Protein AF-A0A1Z5HAJ0-F1 (afdb_monomer_lite)

Secondary structure (DSSP, 8-state):
------TTTHHHHTTS----TT-----GGGHHHHHHHHHHHHHHHHTTSS-HHHHHHHHHHHHHHTTSS-HHHHHHTS-HHHHHHHHHHHHHHHHHHHTTHHHHHHHHHHHHHTT-HHHHHHHHHHHHHHHHTTS-HHHHHHHHHHHHHHHHHHTT--HHHHHHHHHHHHH---S-SSS-HHHHHHHTTTT--HHHHHHHHHHHHHHHHHHHHHHHHHHS--

Foldseek 3Di:
DDDDDDPVVVVVVVVPDPPPVDPDPPPPVCVVVLVVLVVVLVVCVVVVVDPNVVSVVVSLVSCPVSVVDDPVRSVVPDDPVLVVLLVVLVVVLVVCVVVCVLVVVLVVQCVVCVLPVLSLLLVLLVQLLVVLLVEELSNSLSNSLSSLVSNCVVSVHDSVLSNQSNNLSSVLNQLACHSYPVSVVCCVVVVDDSVVSNVVSVVVSVVSSVCSSVVSCVVDPD

Sequence (222 aa):
MCIKYNRHYFFEVSGLISRLENSSNVRHNRAPRAIAIMVLMVMLIITGTMNILSAAVLAAGAMLLSGCLNMEDARASIDDKVLLVIACAYGLGTAVQKVGLADMIAGQALLIANGNPLVMLALVYIATALLTETITNNAAAIVMFPIAMSGAQSLDVSIAPFAVAVMISASASFVTPIGYQTNLMVFGPGGYRFTDYIKLGLPLSLIVACITLWLIPQIWAF

Radius of gyration: 23.62 Å; chains: 1; bounding box: 73×36×59 Å

Structure (mmCIF, N/CA/C/O backbone):
data_AF-A0A1Z5HAJ0-F1
#
_entry.id   AF-A0A1Z5HAJ0-F1
#
loop_
_atom_site.group_PDB
_atom_site.id
_atom_site.type_symbol
_atom_site.label_atom_id
_atom_site.label_alt_id
_atom_site.label_comp_id
_atom_site.label_asym_id
_atom_site.label_entity_id
_atom_site.label_seq_id
_atom_site.pdbx_PDB_ins_code
_atom_site.Cartn_x
_atom_site.Cartn_y
_atom_site.Cartn_z
_atom_site.occupancy
_atom_site.B_iso_or_equiv
_atom_site.auth_seq_id
_atom_site.auth_comp_id
_atom_site.auth_asym_id
_atom_site.auth_atom_id
_atom_site.pdbx_PDB_model_num
ATOM 1 N N . MET A 1 1 ? 50.630 -12.279 -35.421 1.00 35.56 1 MET A N 1
ATOM 2 C CA . MET A 1 1 ? 51.402 -11.142 -34.877 1.00 35.56 1 MET A CA 1
ATOM 3 C C . MET A 1 1 ? 50.751 -10.739 -33.563 1.00 35.56 1 MET A C 1
ATOM 5 O O . MET A 1 1 ? 49.589 -10.363 -33.554 1.00 35.56 1 MET A O 1
ATOM 9 N N . CYS A 1 2 ? 51.439 -11.006 -32.456 1.00 32.44 2 CYS A N 1
ATOM 10 C CA . CYS A 1 2 ? 50.929 -10.945 -31.087 1.00 32.44 2 CYS A CA 1
ATOM 11 C C . CYS A 1 2 ? 51.076 -9.512 -30.551 1.00 32.44 2 CYS A C 1
ATOM 13 O O . CYS A 1 2 ? 52.204 -9.035 -30.456 1.00 32.44 2 CYS A O 1
ATOM 15 N N . ILE A 1 3 ? 49.980 -8.822 -30.212 1.00 37.78 3 ILE A N 1
ATOM 16 C CA . ILE A 1 3 ? 50.045 -7.521 -29.526 1.00 37.78 3 ILE A CA 1
ATOM 17 C C . ILE A 1 3 ? 49.645 -7.730 -28.064 1.00 37.78 3 ILE A C 1
ATOM 19 O O . ILE A 1 3 ? 48.474 -7.886 -27.727 1.00 37.78 3 ILE A O 1
ATOM 23 N N . LYS A 1 4 ? 50.665 -7.754 -27.199 1.00 37.56 4 LYS A N 1
ATOM 24 C CA . LYS A 1 4 ? 50.565 -7.629 -25.740 1.00 37.56 4 LYS A CA 1
ATOM 25 C C . LYS A 1 4 ? 49.872 -6.304 -25.400 1.00 37.56 4 LYS A C 1
ATOM 27 O O . LYS A 1 4 ? 50.511 -5.258 -25.472 1.00 37.56 4 LYS A O 1
ATOM 32 N N . TYR A 1 5 ? 48.602 -6.344 -24.997 1.00 38.62 5 TYR A N 1
ATOM 33 C CA . TYR A 1 5 ? 47.943 -5.193 -24.375 1.00 38.62 5 TYR A CA 1
ATOM 34 C C . TYR A 1 5 ? 48.115 -5.267 -22.852 1.00 38.62 5 TYR A C 1
ATOM 36 O O . TYR A 1 5 ? 47.849 -6.288 -22.216 1.00 38.62 5 TYR A O 1
ATOM 44 N N . ASN A 1 6 ? 48.672 -4.198 -22.295 1.00 35.78 6 ASN A N 1
ATOM 45 C CA . ASN A 1 6 ? 49.234 -4.101 -20.954 1.00 35.78 6 ASN A CA 1
ATOM 46 C C . ASN A 1 6 ? 48.140 -4.165 -19.863 1.00 35.78 6 ASN A C 1
ATOM 48 O O . ASN A 1 6 ? 47.242 -3.327 -19.826 1.00 35.78 6 ASN A O 1
ATOM 52 N N . ARG A 1 7 ? 48.224 -5.158 -18.962 1.00 43.12 7 ARG A N 1
ATOM 53 C CA . ARG A 1 7 ? 47.195 -5.514 -17.959 1.00 43.12 7 ARG A CA 1
ATOM 54 C C . ARG A 1 7 ? 46.976 -4.455 -16.862 1.00 43.12 7 ARG A C 1
ATOM 56 O O . ARG A 1 7 ? 45.982 -4.530 -16.151 1.00 43.12 7 ARG A O 1
ATOM 63 N N . HIS A 1 8 ? 47.845 -3.451 -16.754 1.00 40.91 8 HIS A N 1
ATOM 64 C CA . HIS A 1 8 ? 47.727 -2.406 -15.730 1.00 40.91 8 HIS A CA 1
ATOM 65 C C . HIS A 1 8 ? 46.774 -1.252 -16.093 1.00 40.91 8 HIS A C 1
ATOM 67 O O . HIS A 1 8 ? 46.188 -0.671 -15.188 1.00 40.91 8 HIS A O 1
ATOM 73 N N . TYR A 1 9 ? 46.511 -0.980 -17.379 1.00 42.25 9 TYR A N 1
ATOM 74 C CA . TYR A 1 9 ? 45.585 0.096 -17.785 1.00 42.25 9 TYR A CA 1
ATOM 75 C C . TYR A 1 9 ? 44.098 -0.295 -17.724 1.00 42.25 9 TYR A C 1
ATOM 77 O O . TYR A 1 9 ? 43.226 0.569 -17.752 1.00 42.25 9 TYR A O 1
ATOM 85 N N . PHE A 1 10 ? 43.780 -1.590 -17.629 1.00 38.34 10 PHE A N 1
ATOM 86 C CA . PHE A 1 10 ? 42.391 -2.063 -17.565 1.00 38.34 10 PHE A CA 1
ATOM 87 C C . PHE A 1 10 ? 41.734 -1.810 -16.195 1.00 38.34 10 PHE A C 1
ATOM 89 O O . PHE A 1 10 ? 40.510 -1.764 -16.103 1.00 38.34 10 PHE A O 1
ATOM 96 N N . PHE A 1 11 ? 42.524 -1.622 -15.131 1.00 40.47 11 PHE A N 1
ATOM 97 C CA . PHE A 1 11 ? 41.988 -1.459 -13.776 1.00 40.47 11 PHE A CA 1
ATOM 98 C C . PHE A 1 11 ? 41.496 -0.033 -13.473 1.00 40.47 11 PHE A C 1
ATOM 100 O O . PHE A 1 11 ? 40.516 0.112 -12.750 1.00 40.47 11 PHE A O 1
ATOM 107 N N . GLU A 1 12 ? 42.090 1.013 -14.060 1.00 41.03 12 GLU A N 1
ATOM 108 C CA . GLU A 1 12 ? 41.663 2.405 -13.810 1.00 41.03 12 GLU A CA 1
ATOM 109 C C . GLU A 1 12 ? 40.393 2.800 -14.576 1.00 41.03 12 GLU A C 1
ATOM 111 O O . GLU A 1 12 ? 39.558 3.533 -14.054 1.00 41.03 12 GLU A O 1
ATOM 116 N N . VAL A 1 13 ? 40.181 2.269 -15.785 1.00 44.06 13 VAL A N 1
ATOM 117 C CA . VAL A 1 13 ? 38.989 2.610 -16.591 1.00 44.06 13 VAL A CA 1
ATOM 118 C C . VAL A 1 13 ? 37.740 1.851 -16.116 1.00 44.06 13 VAL A C 1
ATOM 120 O O . VAL A 1 13 ? 36.612 2.274 -16.362 1.00 44.06 13 VAL A O 1
ATOM 123 N N . SER A 1 14 ? 37.915 0.755 -15.368 1.00 40.75 14 SER A N 1
ATOM 124 C CA . SER A 1 14 ? 36.801 -0.054 -14.862 1.00 40.75 14 SER A CA 1
ATOM 125 C C . SER A 1 14 ? 36.078 0.560 -13.650 1.00 40.75 14 SER A C 1
ATOM 127 O O . SER A 1 14 ? 35.025 0.050 -13.277 1.00 40.75 14 SER A O 1
ATOM 129 N N . GLY A 1 15 ? 36.599 1.640 -13.052 1.00 35.59 15 GLY A N 1
ATOM 130 C CA . GLY A 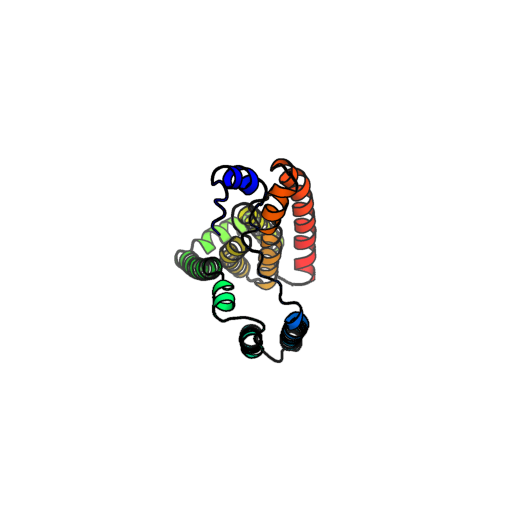1 15 ? 35.959 2.351 -11.934 1.00 35.59 15 GLY A CA 1
ATOM 131 C C . GLY A 1 15 ? 34.882 3.366 -12.344 1.00 35.59 15 GLY A C 1
ATOM 132 O O . GLY A 1 15 ? 34.133 3.833 -11.492 1.00 35.59 15 GLY A O 1
ATOM 133 N N . LEU A 1 16 ? 34.787 3.700 -13.637 1.00 38.75 16 LEU A N 1
ATOM 134 C CA . LEU A 1 16 ? 33.903 4.756 -14.163 1.00 38.75 16 LEU A CA 1
ATOM 135 C C . LEU A 1 16 ? 32.718 4.222 -14.979 1.00 38.75 16 LEU A C 1
ATOM 137 O O . LEU A 1 16 ? 31.848 4.982 -15.395 1.00 38.75 16 LEU A O 1
ATOM 141 N N . ILE A 1 17 ? 32.666 2.908 -15.185 1.00 41.28 17 ILE A N 1
ATOM 142 C CA . ILE A 1 17 ? 31.541 2.225 -15.811 1.00 41.28 17 ILE A CA 1
ATOM 143 C C . ILE A 1 17 ? 30.861 1.454 -14.692 1.00 41.28 17 ILE A C 1
ATOM 145 O O . ILE A 1 17 ? 31.184 0.294 -14.431 1.00 41.28 17 ILE A O 1
ATOM 149 N N . SER A 1 18 ? 29.915 2.103 -14.017 1.00 38.66 18 SER A N 1
ATOM 150 C CA . SER A 1 18 ? 28.863 1.365 -13.337 1.00 38.66 18 SER A CA 1
ATOM 151 C C . SER A 1 18 ? 28.282 0.405 -14.372 1.00 38.66 18 SER A C 1
ATOM 153 O O . SER A 1 18 ? 27.625 0.809 -15.333 1.00 38.66 18 SER A O 1
ATOM 155 N N . ARG A 1 19 ? 28.584 -0.890 -14.235 1.00 38.47 19 ARG A N 1
ATOM 156 C CA . ARG A 1 19 ? 27.764 -1.903 -14.884 1.00 38.47 19 ARG A CA 1
ATOM 157 C C . ARG A 1 19 ? 26.363 -1.623 -14.365 1.00 38.47 19 ARG A C 1
ATOM 159 O O . ARG A 1 19 ? 26.094 -1.815 -13.185 1.00 38.47 19 ARG A O 1
ATOM 166 N N . LEU A 1 20 ? 25.497 -1.090 -15.219 1.00 46.47 20 LEU A N 1
ATOM 167 C CA . LEU A 1 20 ? 24.066 -1.164 -14.994 1.00 46.47 20 LEU A CA 1
ATOM 168 C C . LEU A 1 20 ? 23.772 -2.659 -14.938 1.00 46.47 20 LEU A C 1
ATOM 170 O O . LEU A 1 20 ? 23.668 -3.313 -15.974 1.00 46.47 20 LEU A O 1
ATOM 174 N N . GLU A 1 21 ? 23.720 -3.205 -13.725 1.00 42.28 21 GLU A N 1
ATOM 175 C CA . GLU A 1 21 ? 23.575 -4.632 -13.416 1.00 42.28 21 GLU A CA 1
ATOM 176 C C . GLU A 1 21 ? 22.197 -5.185 -13.829 1.00 42.28 21 GLU A C 1
ATOM 178 O O . GLU A 1 21 ? 21.758 -6.227 -13.363 1.00 42.28 21 GLU A O 1
ATOM 183 N N . ASN A 1 22 ? 21.496 -4.478 -14.722 1.00 44.44 22 ASN A N 1
ATOM 184 C CA . ASN A 1 22 ? 20.195 -4.859 -15.242 1.00 44.44 22 ASN A CA 1
ATOM 185 C C . ASN A 1 22 ? 19.849 -4.239 -16.613 1.00 44.44 22 ASN A C 1
ATOM 187 O O . ASN A 1 22 ? 18.674 -4.082 -16.944 1.00 44.44 22 ASN A O 1
ATOM 191 N N . SER A 1 23 ? 20.837 -3.873 -17.442 1.00 41.41 23 SER A N 1
ATOM 192 C CA . SER A 1 23 ? 20.551 -3.516 -18.844 1.00 41.41 23 SER A CA 1
ATOM 193 C C . SER A 1 23 ? 20.281 -4.780 -19.662 1.00 41.41 23 SER A C 1
ATOM 195 O O . SER A 1 23 ? 21.130 -5.252 -20.419 1.00 41.41 23 SER A O 1
ATOM 197 N N . SER A 1 24 ? 19.078 -5.339 -19.523 1.00 55.50 24 SER A N 1
ATOM 198 C CA . SER A 1 24 ? 18.532 -6.194 -20.573 1.00 55.50 24 SER A CA 1
ATOM 199 C C . SER A 1 24 ? 18.404 -5.344 -21.843 1.00 55.50 24 SER A C 1
ATOM 201 O O . SER A 1 24 ? 17.908 -4.217 -21.814 1.00 55.50 24 SER A O 1
ATOM 203 N N . ASN A 1 25 ? 18.905 -5.838 -22.978 1.00 53.75 25 ASN A N 1
ATOM 204 C CA . ASN A 1 25 ? 18.708 -5.155 -24.256 1.00 53.75 25 ASN A CA 1
ATOM 205 C C . ASN A 1 25 ? 17.204 -5.125 -24.553 1.00 53.75 25 ASN A C 1
ATOM 207 O O . ASN A 1 25 ? 16.639 -6.140 -24.966 1.00 53.75 25 ASN A O 1
ATOM 211 N N . VAL A 1 26 ? 16.552 -3.978 -24.339 1.00 61.56 26 VAL A N 1
ATOM 212 C CA . VAL A 1 26 ? 15.114 -3.811 -24.577 1.00 61.56 26 VAL A CA 1
ATOM 213 C C . VAL A 1 26 ? 14.823 -4.117 -26.046 1.00 61.56 26 VAL A C 1
ATOM 215 O O . VAL A 1 26 ? 15.210 -3.384 -26.962 1.00 61.56 26 VAL A O 1
ATOM 218 N N . ARG A 1 27 ? 14.143 -5.241 -26.297 1.00 66.81 27 ARG A N 1
ATOM 219 C CA . ARG A 1 27 ? 13.819 -5.716 -27.649 1.00 66.81 27 ARG A CA 1
ATOM 220 C C . ARG A 1 27 ? 12.599 -4.967 -28.176 1.00 66.81 27 ARG A C 1
ATOM 222 O O . ARG A 1 27 ? 11.491 -5.498 -28.191 1.00 66.81 27 ARG A O 1
ATOM 229 N N . HIS A 1 28 ? 12.820 -3.748 -28.664 1.00 73.19 28 HIS A N 1
ATOM 230 C CA . HIS A 1 28 ? 11.777 -2.848 -29.173 1.00 73.19 28 HIS A CA 1
ATOM 231 C C . HIS A 1 28 ? 10.878 -3.493 -30.247 1.00 73.19 28 HIS A C 1
ATOM 233 O O . HIS A 1 28 ? 9.689 -3.204 -30.317 1.00 73.19 28 HIS A O 1
ATOM 239 N N . ASN A 1 29 ? 11.399 -4.453 -31.020 1.00 77.06 29 ASN A N 1
ATOM 240 C CA . ASN A 1 29 ? 10.632 -5.165 -32.048 1.00 77.06 29 ASN A CA 1
ATOM 241 C C . ASN A 1 29 ? 9.481 -6.039 -31.485 1.00 77.06 29 ASN A C 1
ATOM 243 O O . ASN A 1 29 ? 8.536 -6.365 -32.197 1.00 77.06 29 ASN A O 1
ATOM 247 N N . ARG A 1 30 ? 9.537 -6.441 -30.204 1.00 80.38 30 ARG A N 1
ATOM 248 C CA . ARG A 1 30 ? 8.489 -7.254 -29.545 1.00 80.38 30 ARG A CA 1
ATOM 249 C C . ARG A 1 30 ? 7.551 -6.426 -28.656 1.00 80.38 30 ARG A C 1
ATOM 251 O O . ARG A 1 30 ? 6.531 -6.949 -28.209 1.00 80.38 30 ARG A O 1
ATOM 258 N N . ALA A 1 31 ? 7.850 -5.139 -28.464 1.00 84.12 31 ALA A N 1
ATOM 259 C CA . ALA A 1 31 ? 7.050 -4.212 -27.669 1.00 84.12 31 ALA A CA 1
ATOM 260 C C . ALA A 1 31 ? 5.575 -4.092 -28.114 1.00 84.12 31 ALA A C 1
ATOM 262 O O . ALA A 1 31 ? 4.711 -4.205 -27.247 1.00 84.12 31 ALA A O 1
ATOM 263 N N . PRO A 1 32 ? 5.225 -3.949 -29.414 1.00 88.31 32 PRO A N 1
ATOM 264 C CA . PRO A 1 32 ? 3.818 -3.784 -29.799 1.00 88.31 32 PRO A CA 1
ATOM 265 C C . PRO A 1 32 ? 2.975 -5.029 -29.493 1.00 88.31 32 PRO A C 1
ATOM 267 O O . PRO A 1 32 ? 1.812 -4.910 -29.119 1.00 88.31 32 PRO A O 1
ATOM 270 N N . ARG A 1 33 ? 3.568 -6.227 -29.585 1.00 91.00 33 ARG A N 1
ATOM 271 C CA . ARG A 1 33 ? 2.892 -7.486 -29.235 1.00 91.00 33 ARG A CA 1
ATOM 272 C C . ARG A 1 33 ? 2.655 -7.589 -27.731 1.00 91.00 33 ARG A C 1
ATOM 274 O O . ARG A 1 33 ? 1.554 -7.935 -27.320 1.00 91.00 33 ARG A O 1
ATOM 281 N N . ALA A 1 34 ? 3.657 -7.240 -26.923 1.00 89.62 34 ALA A N 1
ATOM 282 C CA . ALA A 1 34 ? 3.534 -7.240 -25.467 1.00 89.62 34 ALA A CA 1
ATOM 283 C C . ALA A 1 34 ? 2.463 -6.245 -24.984 1.00 89.62 34 ALA A C 1
ATOM 285 O O . ALA A 1 34 ? 1.627 -6.594 -24.154 1.00 89.62 34 ALA A O 1
ATOM 286 N N . ILE A 1 35 ? 2.435 -5.037 -25.559 1.00 92.31 35 ILE A N 1
ATOM 287 C CA . ILE A 1 35 ? 1.415 -4.024 -25.252 1.00 92.31 35 ILE A CA 1
ATOM 288 C C . ILE A 1 35 ? 0.023 -4.525 -25.647 1.00 92.31 35 ILE A C 1
ATOM 290 O O . ILE A 1 35 ? -0.899 -4.425 -24.845 1.00 92.31 35 ILE A O 1
ATOM 294 N N . ALA A 1 36 ? -0.135 -5.109 -26.839 1.00 94.44 36 ALA A N 1
ATOM 295 C CA . ALA A 1 36 ? -1.421 -5.650 -27.276 1.00 94.44 36 ALA A CA 1
ATOM 296 C C . ALA A 1 36 ? -1.947 -6.740 -26.325 1.00 94.44 36 ALA A C 1
ATOM 298 O O . ALA A 1 36 ? -3.124 -6.720 -25.969 1.00 94.44 36 ALA A O 1
ATOM 299 N N . ILE A 1 37 ? -1.079 -7.651 -25.868 1.00 94.19 37 ILE A N 1
ATOM 300 C CA . ILE A 1 37 ? -1.445 -8.692 -24.896 1.00 94.19 37 ILE A CA 1
ATOM 301 C C . ILE A 1 37 ? -1.856 -8.066 -23.555 1.00 94.19 37 ILE A C 1
ATOM 303 O O . ILE A 1 37 ? -2.872 -8.461 -22.987 1.00 94.19 37 ILE A O 1
ATOM 307 N N . MET A 1 38 ? -1.107 -7.074 -23.064 1.00 93.06 38 MET A N 1
ATOM 308 C CA . MET A 1 38 ? -1.421 -6.387 -21.807 1.00 93.06 38 MET A CA 1
ATOM 309 C C . MET A 1 38 ? -2.764 -5.646 -21.882 1.00 93.06 38 MET A C 1
ATOM 311 O O . MET A 1 38 ? -3.600 -5.806 -20.996 1.00 93.06 38 MET A O 1
ATOM 315 N N . VAL A 1 39 ? -3.009 -4.896 -22.959 1.00 95.25 39 VAL A N 1
ATOM 316 C CA . VAL A 1 39 ? -4.280 -4.188 -23.175 1.00 95.25 39 VAL A CA 1
ATOM 317 C C . VAL A 1 39 ? -5.441 -5.176 -23.262 1.00 95.25 39 VAL A C 1
ATOM 319 O O . VAL A 1 39 ? -6.471 -4.964 -22.626 1.00 95.25 39 VAL A O 1
ATOM 322 N N . LEU A 1 40 ? -5.275 -6.284 -23.990 1.00 94.44 40 LEU A N 1
ATOM 323 C CA . LEU A 1 40 ? -6.304 -7.316 -24.095 1.00 94.44 40 LEU A CA 1
ATOM 324 C C . LEU A 1 40 ? -6.626 -7.935 -22.729 1.00 94.44 40 LEU A C 1
ATOM 326 O O . LEU A 1 40 ? -7.796 -8.081 -22.387 1.00 94.44 40 LEU A O 1
ATOM 330 N N . MET A 1 41 ? -5.604 -8.250 -21.930 1.00 95.06 41 MET A N 1
ATOM 331 C CA . MET A 1 41 ? -5.778 -8.764 -20.570 1.00 95.06 41 MET A CA 1
ATOM 332 C C . MET A 1 41 ? -6.591 -7.792 -19.706 1.00 95.06 41 MET A C 1
ATOM 334 O O . MET A 1 41 ? -7.551 -8.204 -19.060 1.00 95.06 41 MET A O 1
ATOM 338 N N . VAL A 1 42 ? -6.246 -6.501 -19.727 1.00 94.56 42 VAL A N 1
ATOM 339 C CA . VAL A 1 42 ? -6.960 -5.464 -18.966 1.00 94.56 42 VAL A CA 1
ATOM 340 C C . VAL A 1 42 ? -8.416 -5.349 -19.424 1.00 94.56 42 VAL A C 1
ATOM 342 O O . VAL A 1 42 ? -9.317 -5.312 -18.589 1.00 94.56 42 VAL A O 1
ATOM 345 N N . MET A 1 43 ? -8.675 -5.376 -20.734 1.00 94.38 43 MET A N 1
ATOM 346 C CA . MET A 1 43 ? -10.037 -5.332 -21.277 1.00 94.38 43 MET A CA 1
ATOM 347 C C . MET A 1 43 ? -10.874 -6.547 -20.855 1.00 94.38 43 MET A C 1
ATOM 349 O O . MET A 1 43 ? -12.042 -6.392 -20.502 1.00 94.38 43 MET A O 1
ATOM 353 N N . LEU A 1 44 ? -10.292 -7.750 -20.839 1.00 94.00 44 LEU A N 1
ATOM 354 C CA . LEU A 1 44 ? -10.980 -8.966 -20.385 1.00 94.00 44 LEU A CA 1
ATOM 355 C C . LEU A 1 44 ? -11.357 -8.896 -18.898 1.00 94.00 44 LEU A C 1
ATOM 357 O O . LEU A 1 44 ? -12.457 -9.304 -18.525 1.00 94.00 44 LEU A O 1
ATOM 361 N N . ILE A 1 45 ? -10.476 -8.333 -18.067 1.00 94.88 45 ILE A N 1
ATOM 362 C CA . ILE A 1 45 ? -10.729 -8.145 -16.633 1.00 94.88 45 ILE A CA 1
ATOM 363 C C . ILE A 1 45 ? -11.843 -7.113 -16.414 1.00 94.88 45 ILE A C 1
ATOM 365 O O . ILE A 1 45 ? -12.784 -7.379 -15.671 1.00 94.88 45 ILE A O 1
ATOM 369 N N . ILE A 1 46 ? -11.776 -5.955 -17.082 1.00 94.38 46 ILE A N 1
ATOM 370 C CA . ILE A 1 46 ? -12.758 -4.869 -16.907 1.00 94.38 46 ILE A CA 1
ATOM 371 C C . ILE A 1 46 ? -14.148 -5.283 -17.402 1.00 94.38 46 ILE A C 1
ATOM 373 O O . ILE A 1 46 ? -15.151 -4.951 -16.779 1.00 94.38 46 ILE A O 1
ATOM 377 N N . THR A 1 47 ? -14.221 -6.032 -18.505 1.00 92.81 47 THR A N 1
ATOM 378 C CA . THR A 1 47 ? -15.494 -6.554 -19.033 1.00 92.81 47 THR A CA 1
ATOM 379 C C . THR A 1 47 ? -16.093 -7.669 -18.172 1.00 92.81 47 THR A C 1
ATOM 381 O O . THR A 1 47 ? -17.200 -8.119 -18.454 1.00 92.81 47 THR A O 1
ATOM 384 N N . GLY A 1 48 ? -15.382 -8.134 -17.138 1.00 87.50 48 GLY A N 1
ATOM 385 C CA . GLY A 1 48 ? -15.841 -9.196 -16.241 1.00 87.50 48 GLY A CA 1
ATOM 386 C C . GLY A 1 48 ? -15.965 -10.564 -16.914 1.00 87.50 48 GLY A C 1
ATOM 387 O O . GLY A 1 48 ? -16.554 -11.479 -16.346 1.00 87.50 48 GLY A O 1
ATOM 388 N N . THR A 1 49 ? -15.419 -10.721 -18.124 1.00 87.81 49 THR A N 1
ATOM 389 C CA . THR A 1 49 ? -15.503 -11.975 -18.890 1.00 87.81 49 THR A CA 1
ATOM 390 C C . THR A 1 49 ? -14.688 -13.094 -18.247 1.00 87.81 49 THR A C 1
ATOM 392 O O . THR A 1 49 ? -15.044 -14.265 -18.367 1.00 87.81 49 THR A O 1
ATOM 395 N N . MET A 1 50 ? -13.600 -12.745 -17.554 1.00 90.44 50 MET A N 1
ATOM 396 C CA . MET A 1 50 ? -12.712 -13.687 -16.878 1.00 90.44 50 MET A CA 1
ATOM 397 C C . MET A 1 50 ? -12.259 -13.138 -15.523 1.00 90.44 50 MET A C 1
ATOM 399 O O . MET A 1 50 ? -12.103 -11.931 -15.349 1.00 90.44 50 MET A O 1
ATOM 403 N N . ASN A 1 51 ? -11.983 -14.035 -14.571 1.00 92.06 51 ASN A N 1
ATOM 404 C CA . ASN A 1 51 ? -11.349 -13.663 -13.307 1.00 92.06 51 ASN A CA 1
ATOM 405 C C . ASN A 1 51 ? -9.885 -13.241 -13.542 1.00 92.06 51 ASN A C 1
ATOM 407 O O . ASN A 1 51 ? -9.227 -13.731 -14.465 1.00 92.06 51 ASN A O 1
ATOM 411 N N . ILE A 1 52 ? -9.357 -12.382 -12.667 1.00 91.75 52 ILE A N 1
ATOM 412 C CA . ILE A 1 52 ? -8.010 -11.811 -12.767 1.00 91.75 52 ILE A CA 1
ATOM 413 C C . ILE A 1 52 ? -6.925 -12.886 -12.881 1.00 91.75 52 ILE A C 1
ATOM 415 O O . ILE A 1 52 ? -6.005 -12.752 -13.683 1.00 91.75 52 ILE A O 1
ATOM 419 N N . LEU A 1 53 ? -7.080 -13.997 -12.151 1.00 92.19 53 LEU A N 1
ATOM 420 C CA . LEU A 1 53 ? -6.155 -15.128 -12.191 1.00 92.19 53 LEU A CA 1
ATOM 421 C C . LEU A 1 53 ? -6.113 -15.779 -13.581 1.00 92.19 53 LEU A C 1
ATOM 423 O O . LEU A 1 53 ? -5.039 -15.986 -14.142 1.00 92.19 53 LEU A O 1
ATOM 427 N N . SER A 1 54 ? -7.280 -16.084 -14.151 1.00 93.12 54 SER A N 1
ATOM 428 C CA . SER A 1 54 ? -7.388 -16.729 -15.463 1.00 93.12 54 SER A CA 1
ATOM 429 C C . SER A 1 54 ? -6.854 -15.824 -16.573 1.00 93.12 54 SER A C 1
ATOM 431 O O . SER A 1 54 ? -6.105 -16.287 -17.433 1.00 93.12 54 SER A O 1
ATOM 433 N N . ALA A 1 55 ? -7.185 -14.530 -16.525 1.00 93.75 55 ALA A N 1
ATOM 434 C CA . ALA A 1 55 ? -6.695 -13.541 -17.480 1.00 93.75 55 ALA A CA 1
ATOM 435 C C . ALA A 1 55 ? -5.164 -13.388 -17.413 1.00 93.75 55 ALA A C 1
ATOM 437 O O . ALA A 1 55 ? -4.503 -13.398 -18.452 1.00 93.75 55 ALA A O 1
ATOM 438 N N . ALA A 1 56 ? -4.591 -13.317 -16.206 1.00 92.25 56 ALA A N 1
ATOM 439 C CA . ALA A 1 56 ? -3.148 -13.191 -16.007 1.00 92.25 56 ALA A CA 1
ATOM 440 C C . ALA A 1 56 ? -2.372 -14.417 -16.516 1.00 92.25 56 ALA A C 1
ATOM 442 O O . ALA A 1 56 ? -1.364 -14.261 -17.206 1.00 92.25 56 ALA A O 1
ATOM 443 N N . VAL A 1 57 ? -2.850 -15.637 -16.239 1.00 92.56 57 VAL A N 1
ATOM 444 C CA . VAL A 1 57 ? -2.202 -16.875 -16.716 1.00 92.56 57 VAL A CA 1
ATOM 445 C C . VAL A 1 57 ? -2.252 -16.972 -18.242 1.00 92.56 57 VAL A C 1
ATOM 447 O O . VAL A 1 57 ? -1.249 -17.321 -18.867 1.00 92.56 57 VAL A O 1
ATOM 450 N N . LEU A 1 58 ? -3.382 -16.619 -18.863 1.00 93.81 58 LEU A N 1
ATOM 451 C CA . LEU A 1 58 ? -3.496 -16.586 -20.324 1.00 93.81 58 LEU A CA 1
ATOM 452 C C . LEU A 1 58 ? -2.570 -15.543 -20.952 1.00 93.81 58 LEU A C 1
ATOM 454 O O . LEU A 1 58 ? -1.904 -15.843 -21.941 1.00 93.81 58 LEU A O 1
ATOM 458 N N . ALA A 1 59 ? -2.486 -14.345 -20.374 1.00 93.06 59 ALA A N 1
ATOM 459 C CA . ALA A 1 59 ? -1.587 -13.299 -20.847 1.00 93.06 59 ALA A CA 1
ATOM 460 C C . ALA A 1 59 ? -0.111 -13.707 -20.714 1.00 93.06 59 ALA A C 1
ATOM 462 O O . ALA A 1 59 ? 0.664 -13.521 -21.654 1.00 93.06 59 ALA A O 1
ATOM 463 N N . ALA A 1 60 ? 0.273 -14.328 -19.594 1.00 91.56 60 ALA A N 1
ATOM 464 C CA . ALA A 1 60 ? 1.615 -14.873 -19.397 1.00 91.56 60 ALA A CA 1
ATOM 465 C C . ALA A 1 60 ? 1.935 -15.977 -20.422 1.00 91.56 60 ALA A C 1
ATOM 467 O O . ALA A 1 60 ? 2.996 -15.960 -21.048 1.00 91.56 60 ALA A O 1
ATOM 468 N N . GLY A 1 61 ? 0.990 -16.891 -20.669 1.00 92.25 61 GLY A N 1
ATOM 469 C CA . GLY A 1 61 ? 1.106 -17.907 -21.716 1.00 92.25 61 GLY A CA 1
ATOM 470 C C . GLY A 1 61 ? 1.257 -17.295 -23.111 1.00 92.25 61 GLY A C 1
ATOM 471 O O . GLY A 1 61 ? 2.151 -17.678 -23.864 1.00 92.25 61 GLY A O 1
ATOM 472 N N . ALA A 1 62 ? 0.452 -16.286 -23.445 1.00 92.81 62 ALA A N 1
ATOM 473 C CA . ALA A 1 62 ? 0.542 -15.567 -24.713 1.00 92.81 62 ALA A CA 1
ATOM 474 C C . ALA A 1 62 ? 1.886 -14.832 -24.873 1.00 92.81 62 ALA A C 1
ATOM 476 O O . ALA A 1 62 ? 2.460 -14.826 -25.964 1.00 92.81 62 ALA A O 1
ATOM 477 N N . MET A 1 63 ? 2.426 -14.252 -23.797 1.00 91.62 63 MET A N 1
ATOM 478 C CA . MET A 1 63 ? 3.746 -13.607 -23.779 1.00 91.62 63 MET A CA 1
ATOM 479 C C . MET A 1 63 ? 4.883 -14.603 -24.041 1.00 91.62 63 MET A C 1
ATOM 481 O O . MET A 1 63 ? 5.825 -14.276 -24.763 1.00 91.62 63 MET A O 1
ATOM 485 N N . LEU A 1 64 ? 4.775 -15.827 -23.520 1.00 90.94 64 LEU A N 1
ATOM 486 C CA . LEU A 1 64 ? 5.736 -16.905 -23.770 1.00 90.94 64 LEU A CA 1
ATOM 487 C C . LEU A 1 64 ? 5.619 -17.450 -25.203 1.00 90.94 64 LEU A C 1
ATOM 489 O O . LEU A 1 64 ? 6.624 -17.574 -25.901 1.00 90.94 64 LEU A O 1
ATOM 493 N N . LEU A 1 65 ? 4.397 -17.705 -25.684 1.00 90.56 65 LEU A N 1
ATOM 494 C CA . LEU A 1 65 ? 4.143 -18.229 -27.035 1.00 90.56 65 LEU A CA 1
ATOM 495 C C . LEU A 1 65 ? 4.530 -17.239 -28.141 1.00 90.56 65 LEU A C 1
ATOM 497 O O . LEU A 1 65 ? 5.071 -17.628 -29.173 1.00 90.56 65 LEU A O 1
ATOM 501 N N . SER A 1 66 ? 4.291 -15.944 -27.927 1.00 87.56 66 SER A N 1
ATOM 502 C CA . SER A 1 66 ? 4.705 -14.878 -28.853 1.00 87.56 66 SER A CA 1
ATOM 503 C C . SER A 1 66 ? 6.214 -14.599 -28.821 1.00 87.56 66 SER A C 1
ATOM 505 O O . SER A 1 66 ? 6.721 -13.800 -29.620 1.00 87.56 66 SER A O 1
ATOM 507 N N . GLY A 1 67 ? 6.937 -15.246 -27.900 1.00 83.62 67 GLY A N 1
ATOM 508 C CA . GLY A 1 67 ? 8.346 -15.020 -27.628 1.00 83.62 67 GLY A CA 1
ATOM 509 C C . GLY A 1 67 ? 8.625 -13.650 -27.013 1.00 83.62 67 GLY A C 1
ATOM 510 O O . GLY A 1 67 ? 9.773 -13.225 -26.988 1.00 83.62 67 GLY A O 1
ATOM 511 N N . CYS A 1 68 ? 7.632 -12.897 -26.548 1.00 84.44 68 CYS A N 1
ATOM 512 C CA . CYS A 1 68 ? 7.890 -11.631 -25.859 1.00 84.44 68 CYS A CA 1
ATOM 513 C C . CYS A 1 68 ? 8.715 -11.835 -24.577 1.00 84.44 68 CYS A C 1
ATOM 515 O O . CYS A 1 68 ? 9.512 -10.962 -24.244 1.00 84.44 68 CYS A O 1
ATOM 517 N N . LEU A 1 69 ? 8.580 -12.998 -23.933 1.00 84.06 69 LEU A N 1
ATOM 518 C CA . LEU A 1 69 ? 9.265 -13.369 -22.697 1.00 84.06 69 LEU A CA 1
ATOM 519 C C . LEU A 1 69 ? 9.884 -14.772 -22.822 1.00 84.06 69 LEU A C 1
ATOM 521 O O . LEU A 1 69 ? 9.295 -15.641 -23.467 1.00 84.06 69 LEU A O 1
ATOM 525 N N . ASN A 1 70 ? 11.053 -15.007 -22.218 1.00 86.19 70 ASN A N 1
ATOM 526 C CA . ASN A 1 70 ? 11.611 -16.358 -22.080 1.00 86.19 70 ASN A CA 1
ATOM 527 C C . ASN A 1 70 ? 11.136 -17.008 -20.772 1.00 86.19 70 ASN A C 1
ATOM 529 O O . ASN A 1 70 ? 10.732 -16.319 -19.839 1.00 86.19 70 ASN A O 1
ATOM 533 N N . MET A 1 71 ? 11.236 -18.336 -20.665 1.00 85.12 71 MET A N 1
ATOM 534 C CA . MET A 1 71 ? 10.848 -19.049 -19.437 1.00 85.12 71 MET A CA 1
ATOM 535 C C . MET A 1 71 ? 11.697 -18.674 -18.217 1.00 85.12 71 MET A C 1
ATOM 537 O O . MET A 1 71 ? 11.176 -18.647 -17.105 1.00 85.12 71 MET A O 1
ATOM 541 N N . GLU A 1 72 ? 12.982 -18.372 -18.414 1.00 83.44 72 GLU A N 1
ATOM 542 C CA . GLU A 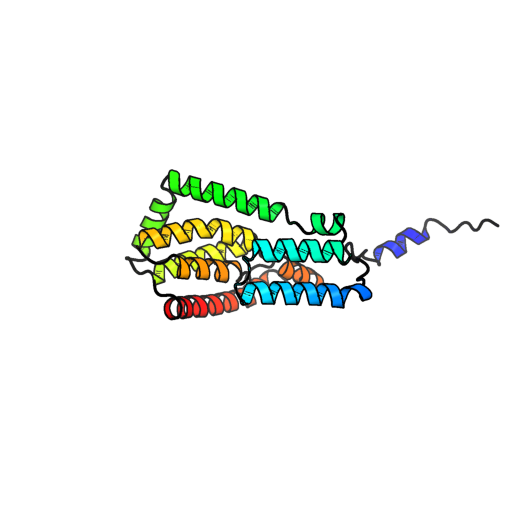1 72 ? 13.868 -17.909 -17.339 1.00 83.44 72 GLU A CA 1
ATOM 543 C C . GLU A 1 72 ? 13.438 -16.530 -16.832 1.00 83.44 72 GLU A C 1
ATOM 545 O O . GLU A 1 72 ? 13.212 -16.369 -15.636 1.00 83.44 72 GLU A O 1
ATOM 550 N N . ASP A 1 73 ? 13.205 -15.580 -17.745 1.00 82.00 73 ASP A N 1
ATOM 551 C CA . ASP A 1 73 ? 12.722 -14.233 -17.417 1.00 82.00 73 ASP A CA 1
ATOM 552 C C . ASP A 1 73 ? 11.343 -14.276 -16.735 1.00 82.00 73 ASP A C 1
ATOM 554 O O . ASP A 1 73 ? 11.087 -13.548 -15.777 1.00 82.00 73 ASP A O 1
ATOM 558 N N . ALA A 1 74 ? 10.453 -15.164 -17.190 1.00 84.12 74 ALA A N 1
ATOM 559 C CA . ALA A 1 74 ? 9.133 -15.358 -16.594 1.00 84.12 74 ALA A CA 1
ATOM 560 C C . ALA A 1 74 ? 9.212 -15.880 -15.156 1.00 84.12 74 ALA A C 1
ATOM 562 O O . ALA A 1 74 ? 8.490 -15.391 -14.292 1.00 84.12 74 ALA A O 1
ATOM 563 N N . ARG A 1 75 ? 10.102 -16.844 -14.886 1.00 84.50 75 ARG A N 1
ATOM 564 C CA . ARG A 1 75 ? 10.339 -17.342 -13.523 1.00 84.50 75 ARG A CA 1
ATOM 565 C C . ARG A 1 75 ? 11.002 -16.288 -12.645 1.00 84.50 75 ARG A C 1
ATOM 567 O O . ARG A 1 75 ? 10.581 -16.117 -11.512 1.00 84.50 75 ARG A O 1
ATOM 574 N N . ALA A 1 76 ? 11.978 -15.553 -13.176 1.00 82.19 76 ALA A N 1
ATOM 575 C CA . ALA A 1 76 ? 12.651 -14.470 -12.461 1.00 82.19 76 ALA A CA 1
ATOM 576 C C . ALA A 1 76 ? 11.723 -13.282 -12.143 1.00 82.19 76 ALA A C 1
ATOM 578 O O . ALA A 1 76 ? 12.006 -12.512 -11.232 1.00 82.19 76 ALA A O 1
ATOM 579 N N . SER A 1 77 ? 10.615 -13.137 -12.877 1.00 83.25 77 SER A N 1
ATOM 580 C CA . SER A 1 77 ? 9.598 -12.108 -12.624 1.00 83.25 77 SER A CA 1
ATOM 581 C C . SER A 1 77 ? 8.702 -12.422 -11.418 1.00 83.25 77 SER A C 1
ATOM 583 O O . SER A 1 77 ? 7.965 -11.546 -10.968 1.00 83.25 77 SER A O 1
ATOM 585 N N . ILE A 1 78 ? 8.721 -13.658 -10.909 1.00 85.69 78 ILE A N 1
ATOM 586 C CA . ILE A 1 78 ? 7.958 -14.042 -9.720 1.00 85.69 78 ILE A CA 1
ATOM 587 C C . ILE A 1 78 ? 8.731 -13.592 -8.479 1.00 85.69 78 ILE A C 1
ATOM 589 O O . ILE A 1 78 ? 9.867 -14.003 -8.256 1.00 85.69 78 ILE A O 1
ATOM 593 N N . ASP A 1 79 ? 8.100 -12.760 -7.651 1.00 82.81 79 ASP A N 1
ATOM 594 C CA . ASP A 1 79 ? 8.664 -12.367 -6.362 1.00 82.81 79 ASP A CA 1
ATOM 595 C C . ASP A 1 79 ? 8.309 -13.407 -5.287 1.00 82.81 79 ASP A C 1
ATOM 597 O O . ASP A 1 79 ? 7.264 -13.343 -4.628 1.00 82.81 79 ASP A O 1
ATOM 601 N N . ASP A 1 80 ? 9.205 -14.378 -5.109 1.00 84.44 80 ASP A N 1
ATOM 602 C CA . ASP A 1 80 ? 9.068 -15.442 -4.109 1.00 84.44 80 ASP A CA 1
ATOM 603 C C . ASP A 1 80 ? 8.926 -14.895 -2.680 1.00 84.44 80 ASP A C 1
ATOM 605 O O . ASP A 1 80 ? 8.262 -15.506 -1.838 1.00 84.44 80 ASP A O 1
ATOM 609 N N . LYS A 1 81 ? 9.514 -13.725 -2.388 1.00 81.62 81 LYS A N 1
ATOM 610 C CA . LYS A 1 81 ? 9.414 -13.106 -1.061 1.00 81.62 81 LYS A CA 1
ATOM 611 C C . LYS A 1 81 ? 8.006 -12.587 -0.826 1.00 81.62 81 LYS A C 1
ATOM 613 O O . LYS A 1 81 ? 7.465 -12.807 0.253 1.00 81.62 81 LYS A O 1
ATOM 618 N N . VAL A 1 82 ? 7.396 -11.938 -1.817 1.00 82.19 82 VAL A N 1
ATOM 619 C CA . VAL A 1 82 ? 6.005 -11.472 -1.711 1.00 82.19 82 VAL A CA 1
ATOM 620 C C . VAL A 1 82 ? 5.058 -12.654 -1.511 1.00 82.19 82 VAL A C 1
ATOM 622 O O . VAL A 1 82 ? 4.223 -12.605 -0.611 1.00 82.19 82 VAL A O 1
ATOM 625 N N . LEU A 1 83 ? 5.220 -13.742 -2.272 1.00 85.31 83 LEU A N 1
ATOM 626 C CA . LEU A 1 83 ? 4.403 -14.952 -2.101 1.00 85.31 83 LEU A CA 1
ATOM 627 C C . LEU A 1 83 ? 4.545 -15.558 -0.699 1.00 85.31 83 LEU A C 1
ATOM 629 O O . LEU A 1 83 ? 3.543 -15.904 -0.068 1.00 85.31 83 LEU A O 1
ATOM 633 N N . LEU A 1 84 ? 5.776 -15.644 -0.189 1.00 86.75 84 LEU A N 1
ATOM 634 C CA . LEU A 1 84 ? 6.045 -16.145 1.155 1.00 86.75 84 LEU A CA 1
ATOM 635 C C . LEU A 1 84 ? 5.409 -15.255 2.230 1.00 86.75 84 LEU A C 1
ATOM 637 O O . LEU A 1 84 ? 4.782 -15.766 3.154 1.00 86.75 84 LEU A O 1
ATOM 641 N N . VAL A 1 85 ? 5.497 -13.931 2.085 1.00 82.00 85 VAL A N 1
ATOM 642 C CA . VAL A 1 85 ? 4.853 -12.982 3.003 1.00 82.00 85 VAL A CA 1
ATOM 643 C C . VAL A 1 85 ? 3.329 -13.135 2.979 1.00 82.00 85 VAL A C 1
ATOM 645 O O . VAL A 1 85 ? 2.720 -13.141 4.048 1.00 82.00 85 VAL A O 1
ATOM 648 N N . ILE A 1 86 ? 2.715 -13.336 1.804 1.00 80.81 86 ILE A N 1
ATOM 649 C CA . ILE A 1 86 ? 1.271 -13.607 1.685 1.00 80.81 86 ILE A CA 1
ATOM 650 C C . ILE A 1 86 ? 0.886 -14.863 2.471 1.00 80.81 86 ILE A C 1
ATOM 652 O O . ILE A 1 86 ? -0.033 -14.825 3.293 1.00 80.81 86 ILE A O 1
ATOM 656 N N . ALA A 1 87 ? 1.614 -15.962 2.265 1.00 85.12 87 ALA A N 1
ATOM 657 C CA . ALA A 1 87 ? 1.361 -17.221 2.958 1.00 85.12 87 ALA A CA 1
ATOM 658 C C . ALA A 1 87 ? 1.538 -17.091 4.482 1.00 85.12 87 ALA A C 1
ATOM 660 O O . ALA A 1 87 ? 0.679 -17.533 5.250 1.00 85.12 87 ALA A O 1
ATOM 661 N N . CYS A 1 88 ? 2.619 -16.442 4.928 1.00 83.25 88 CYS A N 1
ATOM 662 C CA . CYS A 1 88 ? 2.899 -16.214 6.343 1.00 83.25 88 CYS A CA 1
ATOM 663 C C . CYS A 1 88 ? 1.825 -15.361 7.012 1.00 83.25 88 CYS A C 1
ATOM 665 O O . CYS A 1 88 ? 1.397 -15.693 8.112 1.00 83.25 88 CYS A O 1
ATOM 667 N N . ALA A 1 89 ? 1.375 -14.284 6.375 1.00 75.62 89 ALA A N 1
ATOM 668 C CA . ALA A 1 89 ? 0.397 -13.394 6.982 1.00 75.62 89 ALA A CA 1
ATOM 669 C C . ALA A 1 89 ? -1.033 -13.962 6.944 1.00 75.62 89 ALA A C 1
ATOM 671 O O . ALA A 1 89 ? -1.783 -13.732 7.890 1.00 75.62 89 ALA A O 1
ATOM 672 N N . TYR A 1 90 ? -1.386 -14.804 5.963 1.00 78.75 90 TYR A N 1
ATOM 673 C CA . TYR A 1 90 ? -2.610 -15.614 6.045 1.00 78.75 90 TYR A CA 1
ATOM 674 C C . TYR A 1 90 ? -2.554 -16.588 7.237 1.00 78.75 90 TYR A C 1
ATOM 676 O O . TYR A 1 90 ? -3.476 -16.636 8.055 1.00 78.75 90 TYR A O 1
ATOM 684 N N . GLY A 1 91 ? -1.433 -17.303 7.399 1.00 84.19 91 GLY A N 1
ATOM 685 C CA . GLY A 1 91 ? -1.201 -18.179 8.551 1.00 84.19 91 GLY A CA 1
ATOM 686 C C . GLY A 1 91 ? -1.252 -17.428 9.887 1.00 84.19 91 GLY A C 1
ATOM 687 O O . GLY A 1 91 ? -1.973 -17.833 10.797 1.00 84.19 91 GLY A O 1
ATOM 688 N N . LEU A 1 92 ? -0.559 -16.292 9.987 1.00 81.38 92 LEU A N 1
ATOM 689 C CA . LEU A 1 92 ? -0.543 -15.432 11.169 1.00 81.38 92 LEU A CA 1
ATOM 690 C C . LEU A 1 92 ? -1.941 -14.898 11.491 1.00 81.38 92 LEU A C 1
ATOM 692 O O . LEU A 1 92 ? -2.350 -14.959 12.644 1.00 81.38 92 LEU A O 1
ATOM 696 N N . GLY A 1 93 ? -2.692 -14.442 10.485 1.00 71.69 93 GLY A N 1
ATOM 697 C CA . GLY A 1 93 ? -4.068 -13.977 10.647 1.00 71.69 93 GLY A CA 1
ATOM 698 C C . GLY A 1 93 ? -4.961 -15.049 11.270 1.00 71.69 93 GLY A C 1
ATOM 699 O O . GLY A 1 93 ? -5.624 -14.790 12.272 1.00 71.69 93 GLY A O 1
ATOM 700 N N . THR A 1 94 ? -4.904 -16.284 10.757 1.00 79.06 94 THR A N 1
ATOM 701 C CA . THR A 1 94 ? -5.667 -17.400 11.345 1.00 79.06 94 THR A CA 1
ATOM 702 C C . THR A 1 94 ? -5.204 -17.766 12.758 1.00 79.06 94 THR A C 1
ATOM 704 O O . THR A 1 94 ? -6.030 -18.122 13.596 1.00 79.06 94 THR A O 1
ATOM 707 N N . ALA A 1 95 ? -3.906 -17.662 13.061 1.00 84.00 95 ALA A N 1
ATOM 708 C CA . ALA A 1 95 ? -3.381 -17.912 14.403 1.00 84.00 95 ALA A CA 1
ATOM 709 C C . ALA A 1 95 ? -3.827 -16.832 15.403 1.00 84.00 95 ALA A C 1
ATOM 711 O O . ALA A 1 95 ? -4.301 -17.160 16.488 1.00 84.00 95 ALA A O 1
ATOM 712 N N . VAL A 1 96 ? -3.739 -15.554 15.025 1.00 78.25 96 VAL A N 1
ATOM 713 C CA . VAL A 1 96 ? -4.170 -14.402 15.837 1.00 78.25 96 VAL A CA 1
ATOM 714 C C . VAL A 1 96 ? -5.670 -14.474 16.129 1.00 78.25 96 VAL A C 1
ATOM 716 O O . VAL A 1 96 ? -6.071 -14.224 17.265 1.00 78.25 96 VAL A O 1
ATOM 719 N N . GLN A 1 97 ? -6.484 -14.875 15.147 1.00 74.50 97 GLN A N 1
ATOM 720 C CA . GLN A 1 97 ? -7.911 -15.140 15.350 1.00 74.50 97 GLN A CA 1
ATOM 721 C C . GLN A 1 97 ? -8.145 -16.312 16.310 1.00 74.50 97 GLN A C 1
ATOM 723 O O . GLN A 1 97 ? -8.909 -16.182 17.257 1.00 74.50 97 GLN A O 1
ATOM 728 N N . LYS A 1 98 ? -7.448 -17.443 16.133 1.00 82.44 98 LYS A N 1
ATOM 729 C CA . LYS A 1 98 ? -7.610 -18.619 17.009 1.00 82.44 98 LYS A CA 1
ATOM 730 C C . LYS A 1 98 ? -7.224 -18.367 18.466 1.00 82.44 98 LYS A C 1
ATOM 732 O O . LYS A 1 98 ? -7.828 -18.959 19.353 1.00 82.44 98 LYS A O 1
ATOM 737 N N . VAL A 1 99 ? -6.208 -17.540 18.716 1.00 85.88 99 VAL A N 1
ATOM 738 C CA . VAL A 1 99 ? -5.758 -17.196 20.078 1.00 85.88 99 VAL A CA 1
ATOM 739 C C . VAL A 1 99 ? -6.627 -16.080 20.691 1.00 85.88 99 VAL A C 1
ATOM 741 O O . VAL A 1 99 ? -6.470 -15.760 21.864 1.00 85.88 99 VAL A O 1
ATOM 744 N N . GLY A 1 100 ? -7.556 -15.487 19.928 1.00 78.81 100 GLY A N 1
ATOM 745 C CA . GLY A 1 100 ? -8.415 -14.389 20.390 1.00 78.81 100 GLY A CA 1
ATOM 746 C C . GLY A 1 100 ? -7.679 -13.053 20.548 1.00 78.81 100 GLY A C 1
ATOM 747 O O . GLY A 1 100 ? -8.224 -12.096 21.089 1.00 78.81 100 GLY A O 1
ATOM 748 N N . LEU A 1 101 ? -6.433 -12.954 20.066 1.00 77.00 101 LEU A N 1
ATOM 749 C CA . LEU A 1 101 ? -5.650 -11.715 20.118 1.00 77.00 101 LEU A CA 1
ATOM 750 C C . LEU A 1 101 ? -6.286 -10.615 19.265 1.00 77.00 101 LEU A C 1
ATOM 752 O O . LEU A 1 101 ? -6.259 -9.448 19.655 1.00 77.00 101 LEU A O 1
ATOM 756 N N . ALA A 1 102 ? -6.870 -10.989 18.122 1.00 69.88 102 ALA A N 1
ATOM 757 C CA . ALA A 1 102 ? -7.627 -10.064 17.284 1.00 69.88 102 ALA A CA 1
ATOM 758 C C . ALA A 1 102 ? -8.778 -9.426 18.073 1.00 69.88 102 ALA A C 1
ATOM 760 O O . ALA A 1 102 ? -8.904 -8.205 18.063 1.00 69.88 102 ALA A O 1
ATOM 761 N N . ASP A 1 103 ? -9.540 -10.232 18.814 1.00 73.44 103 ASP A N 1
ATOM 762 C CA . ASP A 1 103 ? -10.680 -9.771 19.611 1.00 73.44 103 ASP A CA 1
ATOM 763 C C . ASP A 1 103 ? -10.232 -8.894 20.788 1.00 73.44 103 ASP A C 1
ATOM 765 O O . ASP A 1 103 ? -10.881 -7.902 21.110 1.00 73.44 103 ASP A O 1
ATOM 769 N N . MET A 1 104 ? -9.079 -9.191 21.401 1.00 79.06 104 MET A N 1
ATOM 770 C CA . MET A 1 104 ? -8.501 -8.347 22.454 1.00 79.06 104 MET A CA 1
ATOM 771 C C . MET A 1 104 ? -8.072 -6.968 21.934 1.00 79.06 104 MET A C 1
ATOM 773 O O . MET A 1 104 ? -8.324 -5.952 22.586 1.00 79.06 104 MET A O 1
ATOM 777 N N . ILE A 1 105 ? -7.408 -6.920 20.774 1.00 74.69 105 ILE A N 1
ATOM 778 C CA . ILE A 1 105 ? -6.976 -5.661 20.147 1.00 74.69 105 ILE A CA 1
ATOM 779 C C . ILE A 1 105 ? -8.197 -4.882 19.655 1.00 74.69 105 ILE A C 1
ATOM 781 O O . ILE A 1 105 ? -8.289 -3.680 19.900 1.00 74.69 105 ILE A O 1
ATOM 785 N N . ALA A 1 106 ? -9.149 -5.564 19.017 1.00 69.25 106 ALA A N 1
ATOM 786 C CA . ALA A 1 106 ? -10.394 -4.966 18.562 1.00 69.25 106 ALA A CA 1
ATOM 787 C C . ALA A 1 106 ? -11.217 -4.428 19.736 1.00 69.25 106 ALA A C 1
ATOM 789 O O . ALA A 1 106 ? -11.702 -3.310 19.651 1.00 69.25 106 ALA A O 1
ATOM 790 N N . GLY A 1 107 ? -11.298 -5.145 20.860 1.00 73.25 107 GLY A N 1
ATOM 791 C CA . GLY A 1 107 ? -11.969 -4.683 22.076 1.00 73.25 107 GLY A CA 1
ATOM 792 C C . GLY A 1 107 ? -11.338 -3.419 22.666 1.00 73.25 107 GLY A C 1
ATOM 793 O O . GLY A 1 107 ? -12.051 -2.478 23.003 1.00 73.25 107 GLY A O 1
ATOM 794 N N . GLN A 1 108 ? -10.004 -3.337 22.731 1.00 79.50 108 GLN A N 1
ATOM 795 C CA . GLN A 1 108 ? -9.324 -2.108 23.166 1.00 79.50 108 GLN A CA 1
ATOM 796 C C . GLN A 1 108 ? -9.533 -0.951 22.185 1.00 79.50 108 GLN A C 1
ATOM 798 O O . GLN A 1 108 ? -9.815 0.173 22.599 1.00 79.50 108 GLN A O 1
ATOM 803 N N . ALA A 1 109 ? -9.439 -1.222 20.884 1.00 73.81 109 ALA A N 1
ATOM 804 C CA . ALA A 1 109 ? -9.705 -0.227 19.856 1.00 73.81 109 ALA A CA 1
ATOM 805 C C . ALA A 1 109 ? -11.171 0.233 19.877 1.00 73.81 109 ALA A C 1
ATOM 807 O O . ALA A 1 109 ? -11.432 1.414 19.677 1.00 73.81 109 ALA A O 1
ATOM 808 N N . LEU A 1 110 ? -12.116 -0.654 20.201 1.00 75.88 110 LEU A N 1
ATOM 809 C CA . LEU A 1 110 ? -13.538 -0.356 20.348 1.00 75.88 110 LEU A CA 1
ATOM 810 C C . LEU A 1 110 ? -13.810 0.540 21.560 1.00 75.88 110 LEU A C 1
ATOM 812 O O . LEU A 1 110 ? -14.616 1.460 21.454 1.00 75.88 110 LEU A O 1
ATOM 816 N N . LEU A 1 111 ? -13.114 0.318 22.682 1.00 79.19 111 LEU A N 1
ATOM 817 C CA . LEU A 1 111 ? -13.177 1.198 23.855 1.00 79.19 111 LEU A CA 1
ATOM 818 C C . LEU A 1 111 ? -12.686 2.613 23.521 1.00 79.19 111 LEU A C 1
ATOM 820 O O . LEU A 1 111 ? -13.297 3.590 23.944 1.00 79.19 111 LEU A O 1
ATOM 824 N N . ILE A 1 112 ? -11.617 2.727 22.727 1.00 78.19 112 ILE A N 1
ATOM 825 C CA . ILE A 1 112 ? -11.091 4.016 22.250 1.00 78.19 112 ILE A CA 1
ATOM 826 C C . ILE A 1 112 ? -12.042 4.651 21.226 1.00 78.19 112 ILE A C 1
ATOM 828 O O . ILE A 1 112 ? -12.284 5.856 21.261 1.00 78.19 112 ILE A O 1
ATOM 832 N N . ALA A 1 113 ? -12.596 3.845 20.320 1.00 77.38 113 ALA A N 1
ATOM 833 C CA . ALA A 1 113 ? -13.526 4.285 19.286 1.00 77.38 113 ALA A CA 1
ATOM 834 C C . ALA A 1 113 ? -14.921 4.613 19.830 1.00 77.38 113 ALA A C 1
ATOM 836 O O . ALA A 1 113 ? -15.697 5.281 19.148 1.00 77.38 113 ALA A O 1
ATOM 837 N N . ASN A 1 114 ? -15.246 4.140 21.035 1.00 79.19 114 ASN A N 1
ATOM 838 C CA . ASN A 1 114 ? -16.557 4.249 21.664 1.00 79.19 114 ASN A CA 1
ATOM 839 C C . ASN A 1 114 ? -17.695 3.775 20.732 1.00 79.19 114 ASN A C 1
ATOM 841 O O . ASN A 1 114 ? -18.746 4.406 20.632 1.00 79.19 114 ASN A O 1
ATOM 845 N N . GLY A 1 115 ? -17.439 2.703 19.971 1.00 74.00 115 GLY A N 1
ATOM 846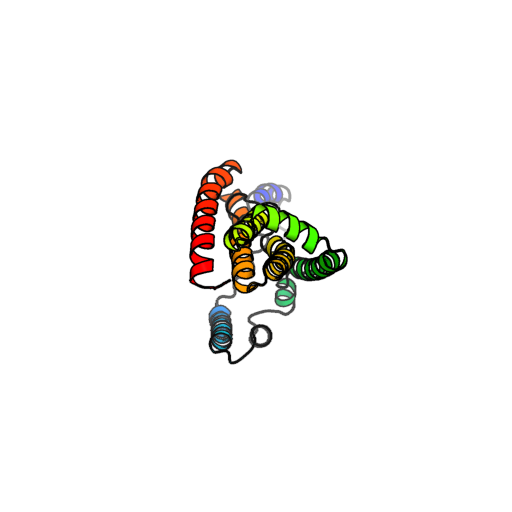 C CA . GLY A 1 115 ? -18.373 2.148 18.983 1.00 74.00 115 GLY A CA 1
ATOM 847 C C . GLY A 1 115 ? -18.492 2.919 17.661 1.00 74.00 115 GLY A C 1
ATOM 848 O O . GLY A 1 115 ? -19.310 2.544 16.830 1.00 74.00 115 GLY A O 1
ATOM 849 N N . ASN A 1 116 ? -17.704 3.976 17.428 1.00 85.19 116 ASN A N 1
ATOM 850 C CA . ASN A 1 116 ? -17.762 4.745 16.184 1.00 85.19 116 ASN A CA 1
ATOM 851 C C . ASN A 1 116 ? -16.923 4.083 15.063 1.00 85.19 116 ASN A C 1
ATOM 853 O O . ASN A 1 116 ? -15.688 4.057 15.171 1.00 85.19 116 ASN A O 1
ATOM 857 N N . PRO A 1 117 ? -17.538 3.615 13.955 1.00 85.50 117 PRO A N 1
ATOM 858 C CA . PRO A 1 117 ? -16.818 2.953 12.863 1.00 85.50 117 PRO A CA 1
ATOM 859 C C . PRO A 1 117 ? -15.747 3.829 12.208 1.00 85.50 117 PRO A C 1
ATOM 861 O O . PRO A 1 117 ? -14.709 3.325 11.781 1.00 85.50 117 PRO A O 1
ATOM 864 N N . LEU A 1 118 ? -15.949 5.151 12.191 1.00 88.19 118 LEU A N 1
ATOM 865 C CA . LEU A 1 118 ? -15.003 6.106 11.620 1.00 88.19 118 LEU A CA 1
ATOM 866 C C . LEU A 1 118 ? -13.695 6.164 12.423 1.00 88.19 118 LEU A C 1
ATOM 868 O O . LEU A 1 118 ? -12.612 6.279 11.852 1.00 88.19 118 LEU A O 1
ATOM 872 N N . VAL A 1 119 ? -13.784 6.064 13.752 1.00 88.38 119 VAL A N 1
ATOM 873 C CA . VAL A 1 119 ? -12.604 6.088 14.627 1.00 88.38 119 VAL A CA 1
ATOM 874 C C . VAL A 1 119 ? -11.826 4.783 14.496 1.00 88.38 119 VAL A C 1
ATOM 876 O O . VAL A 1 119 ? -10.601 4.810 14.397 1.00 88.38 119 VAL A O 1
ATOM 879 N N . MET A 1 120 ? -12.522 3.647 14.404 1.00 87.25 120 MET A N 1
ATOM 880 C CA . MET A 1 120 ? -11.882 2.358 14.133 1.00 87.25 120 MET A CA 1
ATOM 881 C C . MET A 1 120 ? -11.173 2.359 12.772 1.00 87.25 120 MET A C 1
ATOM 883 O O . MET A 1 120 ? -10.031 1.911 12.667 1.00 87.25 120 MET A O 1
ATOM 887 N N . LEU A 1 121 ? -11.812 2.925 11.742 1.00 90.12 121 LEU A N 1
ATOM 888 C CA . LEU A 1 121 ? -11.215 3.098 10.418 1.00 90.12 121 LEU A CA 1
ATOM 889 C C . LEU A 1 121 ? -9.935 3.944 10.489 1.00 90.12 121 LEU A C 1
ATOM 891 O O . LEU A 1 121 ? -8.916 3.565 9.913 1.00 90.12 121 LEU A O 1
ATOM 895 N N . ALA A 1 122 ? -9.964 5.053 11.233 1.00 91.12 122 ALA A N 1
ATOM 896 C CA . ALA A 1 122 ? -8.802 5.913 11.440 1.00 91.12 122 ALA A CA 1
ATOM 897 C C . ALA A 1 122 ? -7.659 5.191 12.170 1.00 91.12 122 ALA A C 1
ATOM 899 O O . ALA A 1 122 ? -6.505 5.311 11.759 1.00 91.12 122 ALA A O 1
ATOM 900 N N . LEU A 1 123 ? -7.959 4.399 13.203 1.00 89.69 123 LEU A N 1
ATOM 901 C CA . LEU A 1 123 ? -6.958 3.602 13.919 1.00 89.69 123 LEU A CA 1
ATOM 902 C C . LEU A 1 123 ? -6.293 2.570 13.002 1.00 89.69 123 LEU A C 1
ATOM 904 O O . LEU A 1 123 ? -5.065 2.484 12.969 1.00 89.69 123 LEU A O 1
ATOM 908 N N . VAL A 1 124 ? -7.085 1.831 12.220 1.00 90.44 124 VAL A N 1
ATOM 909 C CA . VAL A 1 124 ? -6.568 0.860 11.241 1.00 90.44 124 VAL A CA 1
ATOM 910 C C . VAL A 1 124 ? -5.724 1.560 10.177 1.00 90.44 124 VAL A C 1
ATOM 912 O O . VAL A 1 124 ? -4.637 1.081 9.849 1.00 90.44 124 VAL A O 1
ATOM 915 N N . TYR A 1 125 ? -6.180 2.709 9.669 1.00 93.38 125 TYR A N 1
ATOM 916 C CA . TYR A 1 125 ? -5.434 3.500 8.693 1.00 93.38 125 TYR A CA 1
ATOM 917 C C . TYR A 1 125 ? -4.076 3.931 9.256 1.00 93.38 125 TYR A C 1
ATOM 919 O O . TYR A 1 125 ? -3.055 3.694 8.615 1.00 93.38 125 TYR A O 1
ATOM 927 N N . ILE A 1 126 ? -4.042 4.521 10.455 1.00 91.62 126 ILE A N 1
ATOM 928 C CA . ILE A 1 126 ? -2.807 5.018 11.080 1.00 91.62 126 ILE A CA 1
ATOM 929 C C . ILE A 1 126 ? -1.853 3.864 11.395 1.00 91.62 126 ILE A C 1
ATOM 931 O O . ILE A 1 126 ? -0.668 3.957 11.085 1.00 91.62 126 ILE A O 1
ATOM 935 N N . ALA A 1 127 ? -2.352 2.762 11.960 1.00 89.88 127 ALA A N 1
ATOM 936 C CA . ALA A 1 127 ? -1.538 1.581 12.233 1.00 89.88 127 ALA A CA 1
ATOM 937 C C . ALA A 1 127 ? -0.919 1.013 10.946 1.00 89.88 127 ALA A C 1
ATOM 939 O O . ALA A 1 127 ? 0.267 0.686 10.924 1.00 89.88 127 ALA A O 1
ATOM 940 N N . THR A 1 128 ? -1.695 0.966 9.858 1.00 91.38 128 THR A N 1
ATOM 941 C CA . THR A 1 128 ? -1.204 0.517 8.548 1.00 91.38 128 THR A CA 1
ATOM 942 C C . THR A 1 128 ? -0.159 1.473 7.981 1.00 91.38 128 THR A C 1
ATOM 944 O O . THR A 1 128 ? 0.866 1.007 7.490 1.00 91.38 128 THR A O 1
ATOM 947 N N . ALA A 1 129 ? -0.365 2.787 8.103 1.00 91.69 129 ALA A N 1
ATOM 948 C CA . ALA A 1 129 ? 0.570 3.792 7.603 1.00 91.69 129 ALA A CA 1
ATOM 949 C C . ALA A 1 129 ? 1.903 3.698 8.354 1.00 91.69 129 ALA A C 1
ATOM 951 O O . ALA A 1 129 ? 2.969 3.653 7.755 1.00 91.69 129 ALA A O 1
ATOM 952 N N . LEU A 1 130 ? 1.862 3.587 9.681 1.00 89.88 130 LEU A N 1
ATOM 953 C CA . LEU A 1 130 ? 3.076 3.424 10.479 1.00 89.88 130 LEU A CA 1
ATOM 954 C C . LEU A 1 130 ? 3.812 2.130 10.132 1.00 89.88 130 LEU A C 1
ATOM 956 O O . LEU A 1 130 ? 5.034 2.136 10.000 1.00 89.88 130 LEU A O 1
ATOM 960 N N . LEU A 1 131 ? 3.078 1.030 9.950 1.00 87.56 131 LEU A N 1
ATOM 961 C CA . LEU A 1 131 ? 3.682 -0.241 9.578 1.00 87.56 131 LEU A CA 1
ATOM 962 C C . LEU A 1 131 ? 4.326 -0.149 8.189 1.00 87.56 131 LEU A C 1
ATOM 964 O O . LEU A 1 131 ? 5.489 -0.520 8.041 1.00 87.56 131 LEU A O 1
ATOM 968 N N . THR A 1 132 ? 3.630 0.414 7.198 1.00 88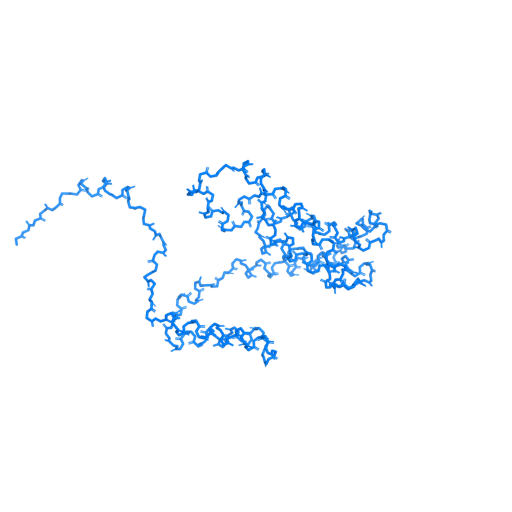.81 132 THR A N 1
ATOM 969 C CA . THR A 1 132 ? 4.133 0.520 5.820 1.00 88.81 132 THR A CA 1
ATOM 970 C C . THR A 1 132 ? 5.411 1.339 5.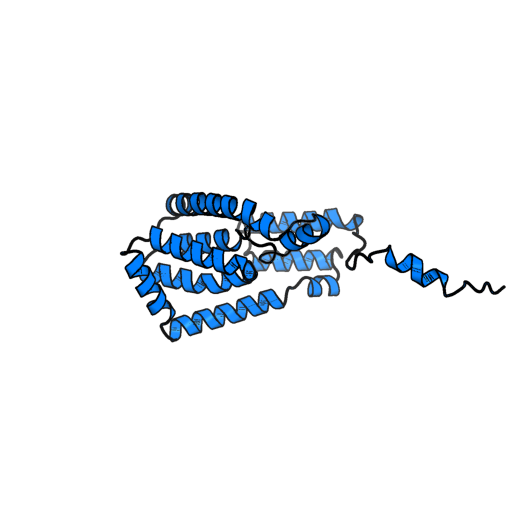704 1.00 88.81 132 THR A C 1
ATOM 972 O O . THR A 1 132 ? 6.262 1.030 4.882 1.00 88.81 132 THR A O 1
ATOM 975 N N . GLU A 1 133 ? 5.595 2.332 6.572 1.00 87.31 133 GLU A N 1
ATOM 976 C CA . GLU A 1 133 ? 6.814 3.144 6.602 1.00 87.31 133 GLU A CA 1
ATOM 977 C C . GLU A 1 133 ? 8.024 2.408 7.206 1.00 87.31 133 GLU A C 1
ATOM 979 O O . GLU A 1 133 ? 9.160 2.862 7.047 1.00 87.31 133 GLU A O 1
ATOM 984 N N . THR A 1 134 ? 7.806 1.287 7.905 1.00 82.19 134 THR A N 1
ATOM 985 C CA . THR A 1 134 ? 8.868 0.483 8.546 1.00 82.19 134 THR A CA 1
ATOM 986 C C . THR A 1 134 ? 9.255 -0.769 7.763 1.00 82.19 134 THR A C 1
ATOM 988 O O . THR A 1 134 ? 10.397 -1.220 7.858 1.00 82.19 134 THR A O 1
ATOM 991 N N . ILE A 1 135 ? 8.315 -1.339 7.007 1.00 84.25 135 ILE A N 1
ATOM 992 C CA . ILE A 1 135 ? 8.510 -2.555 6.206 1.00 84.25 135 ILE A CA 1
ATOM 993 C C . ILE A 1 135 ? 8.193 -2.269 4.734 1.00 84.25 135 ILE A C 1
ATOM 995 O O . ILE A 1 135 ? 8.387 -1.153 4.281 1.00 84.25 135 ILE A O 1
ATOM 999 N N . THR A 1 136 ? 7.765 -3.261 3.950 1.00 84.25 136 THR A N 1
ATOM 1000 C CA . THR A 1 136 ? 7.317 -3.042 2.568 1.00 84.25 136 THR A CA 1
ATOM 1001 C C . THR A 1 136 ? 5.802 -2.873 2.501 1.00 84.25 136 THR A C 1
ATOM 1003 O O . THR A 1 136 ? 5.073 -3.553 3.226 1.00 84.25 136 THR A O 1
ATOM 1006 N N . ASN A 1 137 ? 5.324 -2.048 1.565 1.00 87.50 137 ASN A N 1
ATOM 1007 C CA . ASN A 1 137 ? 3.891 -1.828 1.307 1.00 87.50 137 ASN A CA 1
ATOM 1008 C C . ASN A 1 137 ? 3.077 -3.127 1.228 1.00 87.50 137 ASN A C 1
ATOM 1010 O O . ASN A 1 137 ? 2.041 -3.275 1.877 1.00 87.50 137 ASN A O 1
ATOM 1014 N N . ASN A 1 138 ? 3.596 -4.113 0.492 1.00 83.69 138 ASN A N 1
ATOM 1015 C CA . ASN A 1 138 ? 2.943 -5.410 0.353 1.00 83.69 138 ASN A CA 1
ATOM 1016 C C . ASN A 1 138 ? 2.855 -6.136 1.701 1.00 83.69 138 ASN A C 1
ATOM 1018 O O . ASN A 1 138 ? 1.788 -6.618 2.064 1.00 83.69 138 ASN A O 1
ATOM 1022 N N . ALA A 1 139 ? 3.948 -6.188 2.468 1.00 81.81 139 ALA A N 1
ATOM 1023 C CA . ALA A 1 139 ? 3.949 -6.857 3.765 1.00 81.81 139 ALA A CA 1
ATOM 1024 C C . ALA A 1 139 ? 3.002 -6.183 4.767 1.00 81.81 139 ALA A C 1
ATOM 1026 O O . ALA A 1 139 ? 2.259 -6.878 5.461 1.00 81.81 139 ALA A O 1
ATOM 1027 N N . ALA A 1 140 ? 2.970 -4.848 4.798 1.00 87.06 140 ALA A N 1
ATOM 1028 C CA . ALA A 1 140 ? 2.076 -4.098 5.673 1.00 87.06 140 ALA A CA 1
ATOM 1029 C C . ALA A 1 140 ? 0.602 -4.365 5.349 1.00 87.06 140 ALA A C 1
ATOM 1031 O O . ALA A 1 140 ? -0.172 -4.672 6.256 1.00 87.06 140 ALA A O 1
ATOM 1032 N N . ALA A 1 141 ? 0.226 -4.335 4.065 1.00 88.19 141 ALA A N 1
ATOM 1033 C CA . ALA A 1 141 ? -1.140 -4.623 3.637 1.00 88.19 141 ALA A CA 1
ATOM 1034 C C . ALA A 1 141 ? -1.602 -6.016 4.091 1.00 88.19 141 ALA A C 1
ATOM 1036 O O . ALA A 1 141 ? -2.701 -6.163 4.624 1.00 88.19 141 ALA A O 1
ATOM 1037 N N . ILE A 1 142 ? -0.756 -7.037 3.927 1.00 84.44 142 ILE A N 1
ATOM 1038 C CA . ILE A 1 142 ? -1.146 -8.416 4.234 1.00 84.44 142 ILE A CA 1
ATOM 1039 C C . ILE A 1 142 ? -1.232 -8.650 5.751 1.00 84.44 142 ILE A C 1
ATOM 1041 O O . ILE A 1 142 ? -2.123 -9.363 6.206 1.00 84.44 142 ILE A O 1
ATOM 1045 N N . VAL A 1 143 ? -0.358 -8.032 6.552 1.00 83.19 143 VAL A N 1
ATOM 1046 C CA . VAL A 1 143 ? -0.428 -8.110 8.023 1.00 83.19 143 VAL A CA 1
ATOM 1047 C C . VAL A 1 143 ? -1.662 -7.385 8.563 1.00 83.19 143 VAL A C 1
ATOM 1049 O O . VAL A 1 143 ? -2.329 -7.889 9.467 1.00 83.19 143 VAL A O 1
ATOM 1052 N N . MET A 1 144 ? -1.992 -6.220 8.004 1.00 86.88 144 MET A N 1
ATOM 1053 C CA . MET A 1 144 ? -3.094 -5.391 8.494 1.00 86.88 144 MET A CA 1
ATOM 1054 C C . MET A 1 144 ? -4.468 -5.867 8.031 1.00 86.88 144 MET A C 1
ATOM 1056 O O . MET A 1 144 ? -5.443 -5.673 8.753 1.00 86.88 144 MET A O 1
ATOM 1060 N N . PHE A 1 145 ? -4.572 -6.529 6.877 1.00 87.19 145 PHE A N 1
ATOM 1061 C CA . PHE A 1 145 ? -5.843 -7.032 6.351 1.00 87.19 145 PHE A CA 1
ATOM 1062 C C . PHE A 1 145 ? -6.644 -7.921 7.333 1.00 87.19 145 PHE A C 1
ATOM 1064 O O . PHE A 1 145 ? -7.817 -7.621 7.564 1.00 87.19 145 PHE A O 1
ATOM 1071 N N . PRO A 1 146 ? -6.079 -8.967 7.975 1.00 81.94 146 PRO A N 1
ATOM 1072 C CA . PRO A 1 146 ? -6.826 -9.780 8.940 1.00 81.94 146 PRO A CA 1
ATOM 1073 C C . PRO A 1 146 ? -7.227 -9.006 10.206 1.00 81.94 146 PRO A C 1
ATOM 1075 O O . PRO A 1 146 ? -8.283 -9.277 10.782 1.00 81.94 146 PRO A O 1
ATOM 1078 N N . ILE A 1 147 ? -6.428 -8.020 10.625 1.00 82.94 147 ILE A N 1
ATOM 1079 C CA . ILE A 1 147 ? -6.744 -7.143 11.763 1.00 82.94 147 ILE A CA 1
ATOM 1080 C C . ILE A 1 147 ? -7.931 -6.241 11.405 1.00 82.94 147 ILE A C 1
ATOM 1082 O O . ILE A 1 147 ? -8.889 -6.140 12.166 1.00 82.94 147 ILE A O 1
ATOM 1086 N N . ALA A 1 148 ? -7.900 -5.647 10.213 1.00 87.75 148 ALA A N 1
ATOM 1087 C CA . ALA A 1 148 ? -8.965 -4.813 9.674 1.00 87.75 148 ALA A CA 1
ATOM 1088 C C . ALA A 1 148 ? -10.283 -5.592 9.512 1.00 87.75 148 ALA A C 1
ATOM 1090 O O . ALA A 1 148 ? -11.343 -5.099 9.889 1.00 87.75 148 ALA A O 1
ATOM 1091 N N . MET A 1 149 ? -10.210 -6.838 9.029 1.00 85.88 149 MET A N 1
ATOM 1092 C CA . MET A 1 149 ? -11.358 -7.743 8.931 1.00 85.88 149 MET A CA 1
ATOM 1093 C C . MET A 1 149 ? -11.966 -8.050 10.305 1.00 85.88 149 MET A C 1
ATOM 1095 O O . MET A 1 149 ? -13.181 -7.976 10.464 1.00 85.88 149 MET A O 1
ATOM 1099 N N . SER A 1 150 ? -11.133 -8.348 11.304 1.00 81.81 150 SER A N 1
ATOM 1100 C CA . SER A 1 150 ? -11.603 -8.636 12.669 1.00 81.81 150 SER A CA 1
ATOM 1101 C C . SER A 1 150 ? -12.204 -7.387 13.334 1.00 81.81 150 SER A C 1
ATOM 1103 O O . SER A 1 150 ? -13.197 -7.470 14.055 1.00 81.81 150 SER A O 1
ATOM 1105 N N . GLY A 1 151 ? -11.649 -6.206 13.040 1.00 82.75 151 GLY A N 1
ATOM 1106 C CA . GLY A 1 151 ? -12.188 -4.922 13.486 1.00 82.75 151 GLY A CA 1
ATOM 1107 C C . GLY A 1 151 ? -13.566 -4.608 12.900 1.00 82.75 151 GLY A C 1
ATOM 1108 O O . GLY A 1 151 ? -14.450 -4.176 13.635 1.00 82.75 151 GLY A O 1
ATOM 1109 N N . ALA A 1 152 ? -13.768 -4.879 11.608 1.00 86.50 152 ALA A N 1
ATOM 1110 C CA . ALA A 1 152 ? -15.069 -4.739 10.955 1.00 86.50 152 ALA A CA 1
ATOM 1111 C C . ALA A 1 152 ? -16.109 -5.709 11.545 1.00 86.50 152 ALA A C 1
ATOM 1113 O O . ALA A 1 152 ? -17.215 -5.302 11.886 1.00 86.50 152 ALA A O 1
ATOM 1114 N N . GLN A 1 153 ? -15.724 -6.972 11.760 1.00 85.50 153 GLN A N 1
ATOM 1115 C CA . GLN A 1 153 ? -16.588 -7.979 12.390 1.00 85.50 153 GLN A CA 1
ATOM 1116 C C . GLN A 1 153 ? -16.991 -7.601 13.820 1.00 85.50 153 GLN A C 1
ATOM 1118 O O . GLN A 1 153 ? -18.136 -7.805 14.206 1.00 85.50 153 GLN A O 1
ATOM 1123 N N . SER A 1 154 ? -16.082 -6.998 14.591 1.00 81.19 154 SER A N 1
ATOM 1124 C CA . SER A 1 154 ? -16.358 -6.562 15.969 1.00 81.19 154 SER A CA 1
ATOM 1125 C C . SER A 1 154 ? -17.379 -5.420 16.059 1.00 81.19 154 SER A C 1
ATOM 1127 O O . SER A 1 154 ? -18.000 -5.228 17.101 1.00 81.19 154 SER A O 1
ATOM 1129 N N . LEU A 1 155 ? -17.531 -4.649 14.981 1.00 83.38 155 LEU A N 1
ATOM 1130 C CA . LEU A 1 155 ? -18.486 -3.546 14.858 1.00 83.38 155 LEU A CA 1
ATOM 1131 C C . LEU A 1 155 ? -19.768 -3.944 14.107 1.00 83.38 155 LEU A C 1
ATOM 1133 O O . LEU A 1 155 ? -20.654 -3.107 13.977 1.00 83.38 155 LEU A O 1
ATOM 1137 N N . ASP A 1 156 ? -19.855 -5.189 13.624 1.00 84.50 156 ASP A N 1
ATOM 1138 C CA . ASP A 1 156 ? -20.921 -5.691 12.743 1.00 84.50 156 ASP A CA 1
ATOM 1139 C C . ASP A 1 156 ? -21.110 -4.841 11.468 1.00 84.50 156 ASP A C 1
ATOM 1141 O O . ASP A 1 156 ? -22.221 -4.573 11.017 1.00 84.50 156 ASP A O 1
ATOM 1145 N N . VAL A 1 157 ? -19.990 -4.389 10.893 1.00 88.06 157 VAL A N 1
ATOM 1146 C CA . VAL A 1 157 ? -19.941 -3.540 9.692 1.00 88.06 157 VAL A CA 1
ATOM 1147 C C . VAL A 1 157 ? -19.247 -4.249 8.529 1.00 88.06 157 VAL A C 1
ATOM 1149 O O . VAL A 1 157 ? -18.477 -5.200 8.690 1.00 88.06 157 VAL A O 1
ATOM 1152 N N . SER A 1 158 ? -19.494 -3.751 7.324 1.00 90.12 158 SER A N 1
ATOM 1153 C CA . SER A 1 158 ? -18.859 -4.167 6.084 1.00 90.12 158 SER A CA 1
ATOM 1154 C C . SER A 1 158 ? -17.334 -4.080 6.165 1.00 90.12 158 SER A C 1
ATOM 1156 O O . SER A 1 158 ? -16.747 -3.083 6.589 1.00 90.12 158 SER A O 1
ATOM 1158 N N . ILE A 1 159 ? -16.665 -5.121 5.666 1.00 89.75 159 ILE A N 1
ATOM 1159 C CA . ILE A 1 159 ? -15.198 -5.187 5.576 1.00 89.75 159 ILE A CA 1
ATOM 1160 C C . ILE A 1 159 ? -14.668 -4.272 4.457 1.00 89.75 159 ILE A C 1
ATOM 1162 O O . ILE A 1 159 ? -13.509 -3.860 4.495 1.00 89.75 159 ILE A O 1
ATOM 1166 N N . ALA A 1 160 ? -15.495 -3.929 3.462 1.00 91.25 160 ALA A N 1
ATOM 1167 C CA . ALA A 1 160 ? -15.083 -3.152 2.290 1.00 91.25 160 ALA A CA 1
ATOM 1168 C C . ALA A 1 160 ? -14.385 -1.814 2.630 1.00 91.25 160 ALA A C 1
ATOM 1170 O O . ALA A 1 160 ? -13.265 -1.617 2.151 1.00 91.25 160 ALA A O 1
ATOM 1171 N N . PRO A 1 161 ? -14.949 -0.920 3.473 1.00 91.31 161 PRO A N 1
ATOM 1172 C CA . PRO A 1 161 ? -14.287 0.337 3.833 1.00 91.31 161 PRO A CA 1
ATOM 1173 C C . PRO A 1 161 ? -12.937 0.118 4.532 1.00 91.31 161 PRO A C 1
ATOM 1175 O O . PRO A 1 161 ? -11.968 0.820 4.242 1.00 91.31 161 PRO A O 1
ATOM 1178 N N . PHE A 1 162 ? -12.832 -0.898 5.392 1.00 90.75 162 PHE A N 1
ATOM 1179 C CA . PHE A 1 162 ? -11.591 -1.237 6.092 1.00 90.75 162 PHE A CA 1
ATOM 1180 C C . PHE A 1 162 ? -10.522 -1.801 5.154 1.00 90.75 162 PHE A C 1
ATOM 1182 O O . PHE A 1 162 ? -9.360 -1.405 5.233 1.00 90.75 162 PHE A O 1
ATOM 1189 N N . ALA A 1 163 ? -10.907 -2.681 4.228 1.00 91.81 163 ALA A N 1
ATOM 1190 C CA . ALA A 1 163 ? -10.005 -3.217 3.216 1.00 91.81 163 ALA A CA 1
ATOM 1191 C C . ALA A 1 163 ? -9.448 -2.101 2.318 1.00 91.81 163 ALA A C 1
ATOM 1193 O O . ALA A 1 163 ? -8.245 -2.056 2.064 1.00 91.81 163 ALA A O 1
ATOM 1194 N N . VAL A 1 164 ? -10.300 -1.164 1.885 1.00 93.44 164 VAL A N 1
ATOM 1195 C CA . VAL A 1 164 ? -9.878 -0.004 1.085 1.00 93.44 164 VAL A CA 1
ATOM 1196 C C . VAL A 1 164 ? -8.956 0.919 1.881 1.00 93.44 164 VAL A C 1
ATOM 1198 O O . VAL A 1 164 ? -7.930 1.344 1.350 1.00 93.44 164 VAL A O 1
ATOM 1201 N N . ALA A 1 165 ? -9.252 1.173 3.159 1.00 93.69 165 ALA A N 1
ATOM 1202 C CA . ALA A 1 165 ? -8.371 1.957 4.024 1.00 93.69 165 ALA A CA 1
ATOM 1203 C C . ALA A 1 165 ? -6.979 1.329 4.149 1.00 93.69 165 ALA A C 1
ATOM 1205 O O . ALA A 1 165 ? -5.986 2.042 4.024 1.00 93.69 165 ALA A O 1
ATOM 1206 N N . VAL A 1 166 ? -6.895 0.007 4.334 1.00 93.38 166 VAL A N 1
ATOM 1207 C CA . VAL A 1 166 ? -5.614 -0.715 4.368 1.00 93.38 166 VAL A CA 1
ATOM 1208 C C . VAL A 1 166 ? -4.885 -0.598 3.029 1.00 93.38 166 VAL A C 1
ATOM 1210 O O . VAL A 1 166 ? -3.699 -0.289 3.020 1.00 93.38 166 VAL A O 1
ATOM 1213 N N . MET A 1 167 ? -5.574 -0.788 1.898 1.00 92.56 167 MET A N 1
ATOM 1214 C CA . MET A 1 167 ? -4.962 -0.700 0.563 1.00 92.56 167 MET A CA 1
ATOM 1215 C C . MET A 1 167 ? -4.371 0.683 0.274 1.00 92.56 167 MET A C 1
ATOM 1217 O O . MET A 1 167 ? -3.242 0.783 -0.214 1.00 92.56 167 MET A O 1
ATOM 1221 N N . ILE A 1 168 ? -5.113 1.750 0.583 1.00 94.12 168 ILE A N 1
ATOM 1222 C CA . ILE A 1 168 ? -4.640 3.122 0.372 1.00 94.12 168 ILE A CA 1
ATOM 1223 C C . ILE A 1 168 ? -3.523 3.456 1.362 1.00 94.12 168 ILE A C 1
ATOM 1225 O O . ILE A 1 168 ? -2.475 3.945 0.948 1.00 94.12 168 ILE A O 1
ATOM 1229 N N . SER A 1 169 ? -3.705 3.141 2.646 1.00 92.50 169 SER A N 1
ATOM 1230 C CA . SER A 1 169 ? -2.714 3.429 3.687 1.00 92.50 169 SER A CA 1
ATOM 1231 C C . SER A 1 169 ? -1.388 2.703 3.452 1.00 92.50 169 SER A C 1
ATOM 1233 O O . SER A 1 169 ? -0.328 3.318 3.516 1.00 92.50 169 SER A O 1
ATOM 1235 N N . ALA A 1 170 ? -1.432 1.422 3.073 1.00 91.44 170 ALA A N 1
ATOM 1236 C CA . ALA A 1 170 ? -0.238 0.651 2.733 1.00 91.44 170 ALA A CA 1
ATOM 1237 C C . ALA A 1 170 ? 0.445 1.150 1.449 1.00 91.44 170 ALA A C 1
ATOM 1239 O O . ALA A 1 170 ? 1.627 0.911 1.243 1.00 91.44 170 ALA A O 1
ATOM 1240 N N . SER A 1 171 ? -0.274 1.855 0.575 1.00 89.94 171 SER A N 1
ATOM 1241 C CA . SER A 1 171 ? 0.320 2.495 -0.605 1.00 89.94 171 SER A CA 1
ATOM 1242 C C . SER A 1 171 ? 0.909 3.874 -0.291 1.00 89.94 171 SER A C 1
ATOM 1244 O O . SER A 1 171 ? 1.751 4.367 -1.039 1.00 89.94 171 SER A O 1
ATOM 1246 N N . ALA A 1 172 ? 0.494 4.499 0.813 1.00 88.81 172 ALA A N 1
ATOM 1247 C CA . ALA A 1 172 ? 0.868 5.853 1.205 1.00 88.81 172 ALA A CA 1
ATOM 1248 C C . ALA A 1 172 ? 2.208 5.915 1.970 1.00 88.81 172 ALA A C 1
ATOM 1250 O O . ALA A 1 172 ? 2.306 6.608 2.982 1.00 88.81 172 ALA A O 1
ATOM 1251 N N . SER A 1 173 ? 3.239 5.207 1.485 1.00 86.12 173 SER A N 1
ATOM 1252 C CA . SER A 1 173 ? 4.600 5.277 2.041 1.00 86.12 173 SER A CA 1
ATOM 1253 C C . SER A 1 173 ? 5.362 6.477 1.471 1.00 86.12 173 SER A C 1
ATOM 1255 O O . SER A 1 173 ? 6.038 6.395 0.439 1.00 86.12 173 SER A O 1
ATOM 1257 N N . PHE A 1 174 ? 5.207 7.619 2.132 1.00 87.25 174 PHE A N 1
ATOM 1258 C CA . PHE A 1 174 ? 5.816 8.889 1.734 1.00 87.25 174 PHE A CA 1
ATOM 1259 C C . PHE A 1 174 ? 6.864 9.380 2.736 1.00 87.25 174 PHE A C 1
ATOM 1261 O O . PHE A 1 174 ? 7.741 10.161 2.370 1.00 87.25 174 PHE A O 1
ATOM 1268 N N . VAL A 1 175 ? 6.765 8.963 3.999 1.00 87.19 175 VAL A N 1
ATOM 1269 C CA . VAL A 1 175 ? 7.546 9.496 5.120 1.00 87.19 175 VAL A CA 1
ATOM 1270 C C . VAL A 1 175 ? 8.950 8.903 5.155 1.00 87.19 175 VAL A C 1
ATOM 1272 O O . VAL A 1 175 ? 9.879 9.593 5.583 1.00 87.19 175 VAL A O 1
ATOM 1275 N N . THR A 1 176 ? 9.140 7.663 4.691 1.00 86.44 176 THR A N 1
ATOM 1276 C CA . THR A 1 176 ? 10.455 7.020 4.645 1.00 86.44 176 THR A CA 1
ATOM 1277 C C . THR A 1 176 ? 10.854 6.582 3.232 1.00 86.44 176 THR A C 1
ATOM 1279 O O . THR A 1 176 ? 10.030 6.161 2.417 1.00 86.44 176 THR A O 1
ATOM 1282 N N . PRO A 1 177 ? 12.160 6.635 2.915 1.00 81.06 177 PRO A N 1
ATOM 1283 C CA . PRO A 1 177 ? 12.666 6.098 1.660 1.00 81.06 177 PRO A CA 1
ATOM 1284 C C . PRO A 1 177 ? 12.676 4.564 1.642 1.00 81.06 177 PRO A C 1
ATOM 1286 O O . PRO A 1 177 ? 12.756 3.985 0.568 1.00 81.06 177 PRO A O 1
ATOM 1289 N N . ILE A 1 178 ? 12.614 3.905 2.805 1.00 79.31 178 ILE A N 1
ATOM 1290 C CA . ILE A 1 178 ? 12.756 2.447 2.948 1.00 79.31 178 ILE A CA 1
ATOM 1291 C C . ILE A 1 178 ? 11.455 1.720 2.594 1.00 79.31 178 ILE A C 1
ATOM 1293 O O . ILE A 1 178 ? 11.513 0.592 2.104 1.00 79.31 178 ILE A O 1
ATOM 1297 N N . GLY A 1 179 ? 10.301 2.364 2.798 1.00 70.06 179 GLY A N 1
ATOM 1298 C CA . GLY A 1 179 ? 9.001 1.708 2.658 1.00 70.06 179 GLY A CA 1
ATOM 1299 C C . GLY A 1 179 ? 8.680 1.205 1.246 1.00 70.06 179 GLY A C 1
ATOM 1300 O O . GLY A 1 179 ? 7.914 0.251 1.073 1.00 70.06 179 GLY A O 1
ATOM 1301 N N . TYR A 1 180 ? 9.328 1.766 0.213 1.00 83.44 180 TYR A N 1
ATOM 1302 C CA . TYR A 1 180 ? 9.101 1.334 -1.162 1.00 83.44 180 TYR A CA 1
ATOM 1303 C C . TYR A 1 180 ? 10.331 1.410 -2.074 1.00 83.44 180 TYR A C 1
ATOM 1305 O O . TYR A 1 180 ? 11.145 2.330 -2.004 1.00 83.44 180 TYR A O 1
ATOM 1313 N N . GLN A 1 181 ? 10.451 0.443 -2.992 1.00 81.12 181 GLN A N 1
ATOM 1314 C CA . GLN A 1 181 ? 11.637 0.307 -3.845 1.00 81.12 181 GLN A CA 1
ATOM 1315 C C . GLN A 1 181 ? 11.863 1.512 -4.765 1.00 81.12 181 GLN A C 1
ATOM 1317 O O . GLN A 1 181 ? 13.010 1.886 -5.001 1.00 81.12 181 GLN A O 1
ATOM 1322 N N . THR A 1 182 ? 10.806 2.160 -5.259 1.00 82.81 182 THR A N 1
ATOM 1323 C CA . THR A 1 182 ? 10.967 3.341 -6.123 1.00 82.81 182 THR A CA 1
ATOM 1324 C C . THR A 1 182 ? 11.493 4.548 -5.350 1.00 82.81 182 THR A C 1
ATOM 1326 O O . THR A 1 182 ? 12.276 5.318 -5.902 1.00 82.81 182 THR A O 1
ATOM 1329 N N . ASN A 1 183 ? 11.133 4.684 -4.068 1.00 86.38 183 ASN A N 1
ATOM 1330 C CA . ASN A 1 183 ? 11.672 5.730 -3.197 1.00 86.38 183 ASN A CA 1
ATOM 1331 C C . ASN A 1 183 ? 13.189 5.535 -3.030 1.00 86.38 183 ASN A C 1
ATOM 1333 O O . ASN A 1 183 ? 13.959 6.483 -3.180 1.00 86.38 183 ASN A O 1
ATOM 1337 N N . LEU A 1 184 ? 13.647 4.288 -2.853 1.00 83.44 184 LEU A N 1
ATOM 1338 C CA . LEU A 1 184 ? 15.078 3.955 -2.820 1.00 83.44 184 LEU A CA 1
ATOM 1339 C C . LEU A 1 184 ? 15.796 4.236 -4.149 1.00 83.44 184 LEU A C 1
ATOM 1341 O O . LEU A 1 184 ? 16.926 4.726 -4.132 1.00 83.44 184 LEU A O 1
ATOM 1345 N N . MET A 1 185 ? 15.153 3.965 -5.292 1.00 84.19 185 MET A N 1
ATOM 1346 C CA . MET A 1 185 ? 15.742 4.212 -6.617 1.00 84.19 185 MET A CA 1
ATOM 1347 C C . MET A 1 185 ? 16.064 5.688 -6.856 1.00 84.19 185 MET A C 1
ATOM 1349 O O . MET A 1 185 ? 17.057 5.985 -7.515 1.00 84.19 185 MET A O 1
ATOM 1353 N N . VAL A 1 186 ? 15.256 6.609 -6.323 1.00 84.75 186 VAL A N 1
ATOM 1354 C CA . VAL A 1 186 ? 15.506 8.055 -6.442 1.00 84.75 186 VAL A CA 1
ATOM 1355 C C . VAL A 1 186 ? 16.308 8.618 -5.270 1.00 84.75 186 VAL A C 1
ATOM 1357 O O . VAL A 1 186 ? 16.959 9.645 -5.428 1.00 84.75 186 VAL A O 1
ATOM 1360 N N . PHE A 1 187 ? 16.310 7.951 -4.110 1.00 83.12 187 PHE A N 1
ATOM 1361 C CA . PHE A 1 187 ? 17.014 8.404 -2.907 1.00 83.12 187 PHE A CA 1
ATOM 1362 C C . PHE A 1 187 ? 18.516 8.604 -3.150 1.00 83.12 187 PHE A C 1
ATOM 1364 O O . PHE A 1 187 ? 19.053 9.661 -2.824 1.00 83.12 187 PHE A O 1
ATOM 1371 N N . GLY A 1 188 ? 19.176 7.619 -3.770 1.00 80.56 188 GLY A N 1
ATOM 1372 C CA . GLY A 1 188 ? 20.613 7.672 -4.058 1.00 80.56 188 GLY A CA 1
ATOM 1373 C C . GLY A 1 188 ? 20.978 8.705 -5.136 1.00 80.56 188 GLY A C 1
ATOM 1374 O O . GLY A 1 188 ? 21.660 9.681 -4.827 1.00 80.56 188 GLY A O 1
ATOM 1375 N N . PRO A 1 189 ? 20.523 8.537 -6.392 1.00 84.19 189 PRO A N 1
ATOM 1376 C CA . PRO A 1 189 ? 20.838 9.452 -7.494 1.00 84.19 189 PRO A CA 1
ATOM 1377 C C . PRO A 1 189 ? 20.307 10.878 -7.301 1.00 84.19 189 PRO A C 1
ATOM 1379 O O . PRO A 1 189 ? 20.901 11.823 -7.811 1.00 84.19 189 PRO A O 1
ATOM 1382 N N . GLY A 1 190 ? 19.201 11.042 -6.570 1.00 82.81 190 GLY A N 1
ATOM 1383 C CA . GLY A 1 190 ? 18.605 12.344 -6.271 1.00 82.81 190 GLY A CA 1
ATOM 1384 C C . GLY A 1 190 ? 19.301 13.112 -5.147 1.00 82.81 190 GLY A C 1
ATOM 1385 O O . GLY A 1 190 ? 18.963 14.269 -4.917 1.00 82.81 190 GLY A O 1
ATOM 1386 N N . GLY A 1 191 ? 20.259 12.499 -4.439 1.00 84.06 191 GLY A N 1
ATOM 1387 C CA . GLY A 1 191 ? 20.989 13.150 -3.348 1.00 84.06 191 GLY A CA 1
ATOM 1388 C C . GLY A 1 191 ? 20.113 13.535 -2.150 1.00 84.06 191 GLY A C 1
ATOM 1389 O O . GLY A 1 191 ? 20.466 14.449 -1.403 1.00 84.06 191 GLY A O 1
ATOM 1390 N N . TYR A 1 192 ? 18.970 12.867 -1.966 1.00 87.31 192 TYR A N 1
ATOM 1391 C CA . TYR A 1 192 ? 18.033 13.166 -0.886 1.00 87.31 192 TYR A CA 1
ATOM 1392 C C . TYR A 1 192 ? 18.581 12.719 0.469 1.00 87.31 192 TYR A C 1
ATOM 1394 O O . TYR A 1 192 ? 19.211 11.669 0.601 1.00 87.31 192 TYR A O 1
ATOM 1402 N N . ARG A 1 193 ? 18.289 13.489 1.519 1.00 87.44 193 ARG A N 1
ATOM 1403 C CA . ARG A 1 193 ? 18.534 13.079 2.906 1.00 87.44 193 ARG A CA 1
ATOM 1404 C C . ARG A 1 193 ? 17.271 12.449 3.479 1.00 87.44 193 ARG A C 1
ATOM 1406 O O . ARG A 1 193 ? 16.156 12.784 3.087 1.00 87.44 193 ARG A O 1
ATOM 1413 N N . PHE A 1 194 ? 17.424 11.581 4.478 1.00 84.94 194 PHE A N 1
ATOM 1414 C CA . PHE A 1 194 ? 16.282 10.956 5.164 1.00 84.94 194 PHE A CA 1
ATOM 1415 C C . PHE A 1 194 ? 15.298 11.996 5.736 1.00 84.94 194 PHE A C 1
ATOM 1417 O O . PHE A 1 194 ? 14.086 11.812 5.712 1.00 84.94 194 PHE A O 1
ATOM 1424 N N . THR A 1 195 ? 15.813 13.141 6.190 1.00 89.31 195 THR A N 1
ATOM 1425 C CA . THR A 1 195 ? 14.998 14.257 6.690 1.00 89.31 195 THR A CA 1
ATOM 1426 C C . THR A 1 195 ? 14.117 14.908 5.629 1.00 89.31 195 THR A C 1
ATOM 1428 O O . THR A 1 195 ? 13.100 15.496 5.985 1.00 89.31 195 THR A O 1
ATOM 1431 N N . ASP A 1 196 ? 14.493 14.837 4.351 1.00 88.75 196 ASP A N 1
ATOM 1432 C CA . ASP A 1 196 ? 13.731 15.460 3.263 1.00 88.75 196 ASP A CA 1
ATOM 1433 C C . ASP A 1 196 ? 12.441 14.674 3.002 1.00 88.75 196 ASP A C 1
ATOM 1435 O O . ASP A 1 196 ? 11.379 15.269 2.820 1.00 88.75 196 ASP A O 1
ATOM 1439 N N . TYR A 1 197 ? 12.520 13.344 3.120 1.00 88.25 197 TYR A N 1
ATOM 1440 C CA . TYR A 1 197 ? 11.368 12.442 3.084 1.00 88.25 197 TYR A CA 1
ATOM 1441 C C . TYR A 1 197 ? 10.392 12.713 4.225 1.00 88.25 197 TYR A C 1
ATOM 1443 O O . TYR A 1 197 ? 9.206 12.876 3.979 1.00 88.25 197 TYR A O 1
ATOM 1451 N N . ILE A 1 198 ? 10.870 12.874 5.460 1.00 89.19 198 ILE A N 1
ATOM 1452 C CA . ILE A 1 198 ? 9.971 13.195 6.578 1.00 89.19 198 ILE A CA 1
ATOM 1453 C C . ILE A 1 198 ? 9.307 14.563 6.371 1.00 89.19 198 ILE A C 1
ATOM 1455 O O . ILE A 1 198 ? 8.099 14.698 6.553 1.00 89.19 198 ILE A O 1
ATOM 1459 N N . LYS A 1 199 ? 10.081 15.585 5.981 1.00 90.12 199 LYS A N 1
ATOM 1460 C CA . LYS A 1 199 ? 9.579 16.962 5.833 1.00 90.12 199 LYS A CA 1
ATOM 1461 C C . LYS A 1 199 ? 8.498 17.100 4.766 1.00 90.12 199 LYS A C 1
ATOM 1463 O O . LYS A 1 199 ? 7.570 17.875 4.968 1.00 90.12 199 LYS A O 1
ATOM 1468 N N . LEU A 1 200 ? 8.630 16.397 3.643 1.00 89.38 200 LEU A N 1
ATOM 1469 C CA . LEU A 1 200 ? 7.676 16.468 2.531 1.00 89.38 200 LEU A CA 1
ATOM 1470 C C . LEU A 1 200 ? 6.609 15.374 2.613 1.00 89.38 200 LEU A C 1
ATOM 1472 O O . LEU A 1 200 ? 5.436 15.616 2.333 1.00 89.38 200 LEU A O 1
ATOM 1476 N N . GLY A 1 201 ? 7.011 14.181 3.036 1.00 89.12 201 GLY A N 1
ATOM 1477 C CA . GLY A 1 201 ? 6.165 13.004 3.114 1.00 89.12 201 GLY A CA 1
ATOM 1478 C C . GLY A 1 201 ? 5.142 13.065 4.233 1.00 89.12 201 GLY A C 1
ATOM 1479 O O . GLY A 1 201 ? 4.012 12.642 4.024 1.00 89.12 201 GLY A O 1
ATOM 1480 N N . LEU A 1 202 ? 5.475 13.631 5.397 1.00 90.81 202 LEU A N 1
ATOM 1481 C CA . LEU A 1 202 ? 4.527 13.709 6.511 1.00 90.81 202 LEU A CA 1
ATOM 1482 C C . LEU A 1 202 ? 3.328 14.631 6.206 1.00 90.81 202 LEU A C 1
ATOM 1484 O O . LEU A 1 202 ? 2.196 14.181 6.386 1.00 90.81 202 LEU A O 1
ATOM 1488 N N . PRO A 1 203 ? 3.508 15.854 5.662 1.00 93.00 203 PRO A N 1
ATOM 1489 C CA . PRO A 1 203 ? 2.387 16.657 5.172 1.00 93.00 203 PRO A CA 1
ATOM 1490 C C . PRO A 1 203 ? 1.556 15.939 4.105 1.00 93.00 203 PRO A C 1
ATOM 1492 O O . PRO A 1 203 ? 0.329 15.964 4.166 1.00 93.00 203 PRO A O 1
ATOM 1495 N N . LEU A 1 204 ? 2.208 15.271 3.146 1.00 92.69 204 LEU A N 1
ATOM 1496 C CA . LEU A 1 204 ? 1.511 14.563 2.074 1.00 92.69 204 LEU A CA 1
ATOM 1497 C C . LEU A 1 204 ? 0.706 13.369 2.605 1.00 92.69 204 LEU A C 1
ATOM 1499 O O . LEU A 1 204 ? -0.454 13.200 2.239 1.00 92.69 204 LEU A O 1
ATOM 1503 N N . SER A 1 205 ? 1.288 12.587 3.514 1.00 91.88 205 SER A N 1
ATOM 1504 C CA . SER A 1 205 ? 0.632 11.457 4.172 1.00 91.88 205 SER A CA 1
ATOM 1505 C C . SER A 1 205 ? -0.592 11.912 4.968 1.00 91.88 205 SER A C 1
ATOM 1507 O O . SER A 1 205 ? -1.647 11.292 4.865 1.00 91.88 205 SER A O 1
ATOM 1509 N N . LEU A 1 206 ? -0.510 13.049 5.670 1.00 93.12 206 LEU A N 1
ATOM 1510 C CA . LEU A 1 206 ? -1.657 13.637 6.369 1.00 93.12 206 LEU A CA 1
ATOM 1511 C C . LEU A 1 206 ? -2.765 14.083 5.411 1.00 93.12 206 LEU A C 1
ATOM 1513 O O . LEU A 1 206 ? -3.937 13.839 5.684 1.00 93.12 206 LEU A O 1
ATOM 1517 N N . ILE A 1 207 ? -2.419 14.701 4.279 1.00 94.81 207 ILE A N 1
ATOM 1518 C CA . ILE A 1 207 ? -3.405 15.086 3.258 1.00 94.81 207 ILE A CA 1
ATOM 1519 C C . ILE A 1 207 ? -4.119 13.842 2.722 1.00 94.81 207 ILE A C 1
ATOM 1521 O O . ILE A 1 207 ? -5.349 13.808 2.686 1.00 94.81 207 ILE A O 1
ATOM 1525 N N . VAL A 1 208 ? -3.363 12.804 2.356 1.00 94.12 208 VAL A N 1
ATOM 1526 C CA . VAL A 1 208 ? -3.926 11.540 1.863 1.00 94.12 208 VAL A CA 1
ATOM 1527 C C . VAL A 1 208 ? -4.775 10.867 2.939 1.00 94.12 208 VAL A C 1
ATOM 1529 O O . VAL A 1 208 ? -5.869 10.403 2.628 1.00 94.12 208 VAL A O 1
ATOM 1532 N N . ALA A 1 209 ? -4.346 10.881 4.202 1.00 93.31 209 ALA A N 1
ATOM 1533 C CA . ALA A 1 209 ? -5.117 10.349 5.322 1.00 93.31 209 ALA A CA 1
ATOM 1534 C C . ALA A 1 209 ? -6.459 11.069 5.479 1.00 93.31 209 ALA A C 1
ATOM 1536 O O . ALA A 1 209 ? -7.501 10.419 5.523 1.00 93.31 209 ALA A O 1
ATOM 1537 N N . CYS A 1 210 ? -6.456 12.404 5.490 1.00 93.81 210 CYS A N 1
ATOM 1538 C CA . CYS A 1 210 ? -7.672 13.207 5.592 1.00 93.81 210 CYS A CA 1
ATOM 1539 C C . CYS A 1 210 ? -8.634 12.937 4.429 1.00 93.81 210 CYS A C 1
ATOM 1541 O O . CYS A 1 210 ? -9.822 12.717 4.657 1.00 93.81 210 CYS A O 1
ATOM 1543 N N . ILE A 1 211 ? -8.127 12.910 3.192 1.00 94.50 211 ILE A N 1
ATOM 1544 C CA . ILE A 1 211 ? -8.945 12.625 2.004 1.00 94.50 211 ILE A CA 1
ATOM 1545 C C . ILE A 1 211 ? -9.520 11.211 2.084 1.00 94.50 211 ILE A C 1
ATOM 1547 O O . ILE A 1 211 ? -10.705 11.014 1.838 1.00 94.50 211 ILE A O 1
ATOM 1551 N N . THR A 1 212 ? -8.702 10.230 2.460 1.00 92.75 212 THR A N 1
ATOM 1552 C CA . THR A 1 212 ? -9.104 8.822 2.505 1.00 92.75 212 THR A CA 1
ATOM 1553 C C . THR A 1 212 ? -10.167 8.579 3.570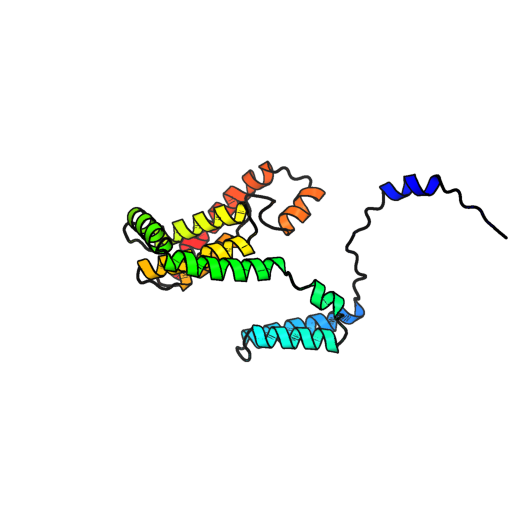 1.00 92.75 212 THR A C 1
ATOM 1555 O O . THR A 1 212 ? -11.208 7.994 3.278 1.00 92.75 212 THR A O 1
ATOM 1558 N N . LEU A 1 213 ? -9.952 9.079 4.788 1.00 91.69 213 LEU A N 1
ATOM 1559 C CA . LEU A 1 213 ? -10.904 8.936 5.891 1.00 91.69 213 LEU A CA 1
ATOM 1560 C C . LEU A 1 213 ? -12.212 9.695 5.645 1.00 91.69 213 LEU A C 1
ATOM 1562 O O . LEU A 1 213 ? -13.250 9.297 6.167 1.00 91.69 213 LEU A O 1
ATOM 1566 N N . TRP A 1 214 ? -12.181 10.756 4.837 1.00 92.44 214 TRP A N 1
ATOM 1567 C CA . TRP A 1 214 ? -13.382 11.477 4.425 1.00 92.44 214 TRP A CA 1
ATOM 1568 C C . TRP A 1 214 ? -14.131 10.780 3.281 1.00 92.44 214 TRP A C 1
ATOM 1570 O O . TRP A 1 214 ? -15.356 10.695 3.312 1.00 92.44 214 TRP A O 1
ATOM 1580 N N . LEU A 1 215 ? -13.414 10.260 2.282 1.00 92.88 215 LEU A N 1
ATOM 1581 C CA . LEU A 1 215 ? -14.005 9.711 1.061 1.00 92.88 215 LEU A CA 1
ATOM 1582 C C . LEU A 1 215 ? -14.540 8.284 1.241 1.00 92.88 215 LEU A C 1
ATOM 1584 O O . LEU A 1 215 ? -15.595 7.957 0.701 1.00 92.88 215 LEU A O 1
ATOM 1588 N N . ILE A 1 216 ? -13.843 7.435 2.004 1.00 91.75 216 ILE A N 1
ATOM 1589 C CA . ILE A 1 216 ? -14.256 6.041 2.236 1.00 91.75 216 ILE A CA 1
ATOM 1590 C C . ILE A 1 216 ? -15.710 5.922 2.720 1.00 91.75 216 ILE A C 1
ATOM 1592 O O . ILE A 1 216 ? -16.466 5.221 2.051 1.00 91.75 216 ILE A O 1
ATOM 1596 N N . PRO A 1 217 ? -16.148 6.605 3.795 1.00 88.44 217 PRO A N 1
ATOM 1597 C CA . PRO A 1 217 ? -17.523 6.481 4.284 1.00 88.44 217 PRO A CA 1
ATOM 1598 C C . PRO A 1 217 ? -18.580 7.049 3.322 1.00 88.44 217 PRO A C 1
ATOM 1600 O O . PRO A 1 217 ? -19.760 6.755 3.479 1.00 88.44 217 PRO A O 1
ATOM 1603 N N . GLN A 1 218 ? -18.190 7.874 2.340 1.00 89.19 218 GLN A N 1
ATOM 1604 C CA . GLN A 1 218 ? -19.106 8.408 1.322 1.00 89.19 218 GLN A CA 1
ATOM 1605 C C . GLN A 1 218 ? -19.360 7.405 0.190 1.00 89.19 218 GLN A C 1
ATOM 1607 O O . GLN A 1 218 ? -20.436 7.403 -0.402 1.00 89.19 218 GLN A O 1
ATOM 1612 N N . ILE A 1 219 ? -18.365 6.575 -0.133 1.00 90.00 219 ILE A N 1
ATOM 1613 C CA . ILE A 1 219 ? -18.447 5.596 -1.227 1.00 90.00 219 ILE A CA 1
ATOM 1614 C C . ILE A 1 219 ? -18.893 4.228 -0.702 1.00 90.00 219 ILE A C 1
ATOM 1616 O O . ILE A 1 219 ? -19.689 3.546 -1.347 1.00 90.00 219 ILE A O 1
ATOM 1620 N N . TRP A 1 220 ? -18.396 3.828 0.469 1.00 85.12 220 TRP A N 1
ATOM 1621 C CA . TRP A 1 220 ? -18.732 2.568 1.118 1.00 85.12 220 TRP A CA 1
ATOM 1622 C C . TRP A 1 220 ? -19.409 2.845 2.452 1.00 85.12 220 TRP A C 1
ATOM 1624 O O . TRP A 1 220 ? -18.791 3.378 3.373 1.00 85.12 220 TRP A O 1
ATOM 1634 N N . ALA A 1 221 ? -20.673 2.441 2.560 1.00 78.81 221 ALA A N 1
ATOM 1635 C CA . ALA A 1 221 ? -21.340 2.387 3.849 1.00 78.81 221 ALA A CA 1
ATOM 1636 C C . ALA A 1 221 ? -20.642 1.354 4.751 1.00 78.81 221 ALA A C 1
ATOM 1638 O O . ALA A 1 221 ? -20.189 0.305 4.273 1.00 78.81 221 ALA A O 1
ATOM 1639 N N . PHE A 1 222 ? -20.546 1.698 6.036 1.00 77.50 222 PHE A N 1
ATOM 1640 C CA . PHE A 1 222 ? -20.203 0.756 7.094 1.00 77.50 222 PHE A CA 1
ATOM 1641 C C . PHE A 1 222 ? -21.311 -0.286 7.219 1.00 77.50 222 PHE A C 1
ATOM 1643 O O . PHE A 1 222 ? -22.497 0.105 7.172 1.00 77.50 222 PHE A O 1
#

pLDDT: mean 81.12, std 15.56, range [32.44, 95.25]